Protein AF-A0AAV9G9I9-F1 (afdb_monomer_lite)

Sequence (250 aa):
MPALTTADIAFLLCTSQQQKASQRFHLTLTTAYGLVLRLGANGSLTADLSVPDSSDSDLTPTTPTARSKLPFPSSKPAPTSIDSILHGPHVSPDAFNLAFPPPAVKKPSPLAPGQGYKYRLYPDKHGASHVWYAPGWPGNPYSSAKRVREVDLEMRYPGEWFDAYLDWAERLEEAMQRRGKGWDGVKGKREPLFVDEGERMLWMVEGLLLACWLSLQGDVGAVEYQPAGEVFVVEKGTLGRVLRRVLGAV

Structure (mmCIF, N/CA/C/O backbone):
data_AF-A0AAV9G9I9-F1
#
_entry.id   AF-A0AAV9G9I9-F1
#
loop_
_atom_site.group_PDB
_atom_site.id
_atom_site.type_symbol
_atom_site.label_atom_id
_atom_site.label_alt_id
_atom_site.label_comp_id
_atom_site.label_asym_id
_atom_site.label_entity_id
_atom_site.label_seq_id
_atom_site.pdbx_PDB_ins_code
_atom_site.Cartn_x
_atom_site.Cartn_y
_atom_site.Cartn_z
_atom_site.occupancy
_atom_site.B_iso_or_equiv
_atom_site.auth_seq_id
_atom_site.auth_comp_id
_atom_site.auth_asym_id
_atom_site.auth_atom_id
_atom_site.pdbx_PDB_model_num
ATOM 1 N N . MET A 1 1 ? -17.469 17.267 10.131 1.00 33.44 1 MET A N 1
ATOM 2 C CA . MET A 1 1 ? -16.589 16.613 11.124 1.00 33.44 1 MET A CA 1
ATOM 3 C C . MET A 1 1 ? -15.186 16.586 10.536 1.00 33.44 1 MET A C 1
ATOM 5 O O . MET A 1 1 ? -15.102 16.341 9.338 1.00 33.44 1 MET A O 1
ATOM 9 N N . PRO A 1 2 ? -14.121 16.909 11.288 1.00 41.00 2 PRO A N 1
ATOM 10 C CA . PRO A 1 2 ? -12.757 16.819 10.769 1.00 41.00 2 PRO A CA 1
ATOM 11 C C . PRO A 1 2 ? -12.435 15.360 10.418 1.00 41.00 2 PRO A C 1
ATOM 13 O O . PRO A 1 2 ? -12.752 14.457 11.193 1.00 41.00 2 PRO A O 1
ATOM 16 N N . ALA A 1 3 ? -11.867 15.129 9.234 1.00 49.59 3 ALA A N 1
ATOM 17 C CA . ALA A 1 3 ? -11.378 13.812 8.848 1.00 49.59 3 ALA A CA 1
ATOM 18 C C . ALA A 1 3 ? -10.160 13.464 9.714 1.00 49.59 3 ALA A C 1
ATOM 20 O O . ALA A 1 3 ? -9.276 14.301 9.890 1.00 49.59 3 ALA A O 1
ATOM 21 N N . LEU A 1 4 ? -10.132 12.249 10.265 1.00 53.81 4 LEU A N 1
ATOM 22 C CA . LEU A 1 4 ? -8.961 11.725 10.969 1.00 53.81 4 LEU A CA 1
ATOM 23 C C . LEU A 1 4 ? -7.773 11.706 10.002 1.00 53.81 4 LEU A C 1
ATOM 25 O O . LEU A 1 4 ? -7.865 11.131 8.916 1.00 53.81 4 LEU A O 1
ATOM 29 N N . THR A 1 5 ? -6.674 12.346 10.387 1.00 69.06 5 THR A N 1
ATOM 30 C CA . THR A 1 5 ? -5.421 12.315 9.625 1.00 69.06 5 THR A CA 1
ATOM 31 C C . THR A 1 5 ? -4.731 10.977 9.829 1.00 69.06 5 THR A C 1
ATOM 33 O O . THR A 1 5 ? -4.940 10.340 10.858 1.00 69.06 5 THR A O 1
ATOM 36 N N . THR A 1 6 ? -3.852 10.557 8.915 1.00 59.88 6 THR A N 1
ATOM 37 C CA . THR A 1 6 ? -3.116 9.290 9.065 1.00 59.88 6 THR A CA 1
ATOM 38 C C . THR A 1 6 ? -2.298 9.203 10.362 1.00 59.88 6 THR A C 1
ATOM 40 O O . THR A 1 6 ? -2.136 8.120 10.926 1.00 59.88 6 THR A O 1
ATOM 43 N N . ALA A 1 7 ? -1.863 10.349 10.893 1.00 63.72 7 ALA A N 1
ATOM 44 C CA . ALA A 1 7 ? -1.214 10.450 12.197 1.00 63.72 7 ALA A CA 1
ATOM 45 C C . ALA A 1 7 ? -2.171 10.118 13.353 1.00 63.72 7 ALA A C 1
ATOM 47 O O . ALA A 1 7 ? -1.798 9.370 14.257 1.00 63.72 7 ALA A O 1
ATOM 48 N N . ASP A 1 8 ? -3.423 10.579 13.287 1.00 66.06 8 ASP A N 1
ATOM 49 C CA . ASP A 1 8 ? -4.458 10.208 14.257 1.00 66.06 8 ASP A CA 1
ATOM 50 C C . ASP A 1 8 ? -4.749 8.703 14.204 1.00 66.06 8 ASP A C 1
ATOM 52 O O . ASP A 1 8 ? -5.009 8.082 15.230 1.00 66.06 8 ASP A O 1
ATOM 56 N N . ILE A 1 9 ? -4.650 8.089 13.020 1.00 64.81 9 ILE A N 1
ATOM 57 C CA . ILE A 1 9 ? -4.814 6.638 12.825 1.00 64.81 9 ILE A CA 1
ATOM 58 C C . ILE A 1 9 ? -3.697 5.876 13.511 1.00 64.81 9 ILE A C 1
ATOM 60 O O . ILE A 1 9 ? -3.974 4.959 14.277 1.00 64.81 9 ILE A O 1
ATOM 64 N N . ALA A 1 10 ? -2.446 6.245 13.233 1.00 63.72 10 ALA A N 1
ATOM 65 C CA . ALA A 1 10 ? -1.289 5.622 13.855 1.00 63.72 10 ALA A CA 1
ATOM 66 C C . ALA A 1 10 ? -1.380 5.760 15.380 1.00 63.72 10 ALA A C 1
ATOM 68 O O . ALA A 1 10 ? -1.250 4.773 16.097 1.00 63.72 10 ALA A O 1
ATOM 69 N N . PHE A 1 11 ? -1.730 6.949 15.875 1.00 68.62 11 PHE A N 1
ATOM 70 C CA . PHE A 1 11 ? -1.913 7.192 17.300 1.00 68.62 11 PHE A CA 1
ATOM 71 C C . PHE A 1 11 ? -3.048 6.354 17.904 1.00 68.62 11 PHE A C 1
ATOM 73 O O . PHE A 1 11 ? -2.842 5.690 18.918 1.00 68.62 11 PHE A O 1
ATOM 80 N N . LEU A 1 12 ? -4.233 6.320 17.289 1.00 67.62 12 LEU A N 1
ATOM 81 C CA . LEU A 1 12 ? -5.373 5.529 17.768 1.00 67.62 12 LEU A CA 1
ATOM 82 C C . LEU A 1 12 ? -5.086 4.026 17.726 1.00 67.62 12 LEU A C 1
ATOM 84 O O . LEU A 1 12 ? -5.415 3.305 18.665 1.00 67.62 12 LEU A O 1
ATOM 88 N N . LEU A 1 13 ? -4.442 3.542 16.666 1.00 65.81 13 LEU A N 1
ATOM 89 C CA . LEU A 1 13 ? -4.073 2.138 16.532 1.00 65.81 13 LEU A CA 1
ATOM 90 C C . LEU A 1 13 ? -3.015 1.739 17.570 1.00 65.81 13 LEU A C 1
ATOM 92 O O . LEU A 1 13 ? -3.192 0.723 18.242 1.00 65.81 13 LEU A O 1
ATOM 96 N N . CYS A 1 14 ? -1.983 2.556 17.783 1.00 63.69 14 CYS A N 1
ATOM 97 C CA . CYS A 1 14 ? -0.949 2.290 18.784 1.00 63.69 14 CYS A CA 1
ATOM 98 C C . CYS A 1 14 ? -1.483 2.403 20.223 1.00 63.69 14 CYS A C 1
ATOM 100 O O . CYS A 1 14 ? -1.191 1.554 21.065 1.00 63.69 14 CYS A O 1
ATOM 102 N N . THR A 1 15 ? -2.327 3.394 20.519 1.00 64.62 15 THR A N 1
ATOM 103 C CA . THR A 1 15 ? -2.902 3.574 21.867 1.00 64.62 15 THR A CA 1
ATOM 104 C C . THR A 1 15 ? -3.997 2.556 22.192 1.00 64.62 15 THR A C 1
ATOM 106 O O . THR A 1 15 ? -4.103 2.130 23.344 1.00 64.62 15 THR A O 1
ATOM 109 N N . SER A 1 16 ? -4.759 2.085 21.196 1.00 61.53 16 SER A N 1
ATOM 110 C CA . SER A 1 16 ? -5.763 1.021 21.373 1.00 61.53 16 SER A CA 1
ATOM 111 C C . SER A 1 16 ? -5.160 -0.307 21.838 1.00 61.53 16 SER A C 1
ATOM 113 O O . SER A 1 16 ? -5.790 -1.030 22.607 1.00 61.53 16 SER A O 1
ATOM 115 N N . GLN A 1 17 ? -3.927 -0.613 21.422 1.00 58.16 17 GLN A N 1
ATOM 116 C CA . GLN A 1 17 ? -3.191 -1.814 21.834 1.00 58.16 17 GLN A CA 1
ATOM 117 C C . GLN A 1 17 ? -2.702 -1.726 23.287 1.00 58.16 17 GLN A C 1
ATOM 119 O O . GLN A 1 17 ? -2.594 -2.745 23.968 1.00 58.16 17 GLN A O 1
ATOM 124 N N . GLN A 1 18 ? -2.423 -0.515 23.782 1.00 59.91 18 GLN A N 1
ATOM 125 C CA . GLN A 1 18 ? -1.885 -0.298 25.129 1.00 59.91 18 GLN A CA 1
ATOM 126 C C . GLN A 1 18 ? -2.963 -0.282 26.225 1.00 59.91 18 GLN A C 1
ATOM 128 O O . GLN A 1 18 ? -2.648 -0.456 27.406 1.00 59.91 18 GLN A O 1
ATOM 133 N N . GLN A 1 19 ? -4.242 -0.107 25.877 1.00 57.22 19 GLN A N 1
ATOM 134 C CA . GLN A 1 19 ? -5.315 -0.109 26.868 1.00 57.22 19 GLN A CA 1
ATOM 135 C C . GLN A 1 19 ? -5.695 -1.535 27.297 1.00 57.22 19 GLN A C 1
ATOM 137 O O . GLN A 1 19 ? -6.316 -2.304 26.565 1.00 57.22 19 GLN A O 1
ATOM 142 N N . LYS A 1 20 ? -5.382 -1.879 28.554 1.00 50.78 20 LYS A N 1
ATOM 143 C CA . LYS A 1 20 ? -5.889 -3.086 29.222 1.00 50.78 20 LYS A CA 1
ATOM 144 C C . LYS A 1 20 ? -7.426 -3.056 29.328 1.00 50.78 20 LYS A C 1
ATOM 146 O O . LYS A 1 20 ? -7.992 -2.379 30.180 1.00 50.78 20 LYS A O 1
ATOM 151 N N . ALA A 1 21 ? -8.066 -3.856 28.479 1.00 52.44 21 ALA A N 1
ATOM 152 C CA . ALA A 1 21 ? -9.279 -4.667 28.677 1.00 52.44 21 ALA A CA 1
ATOM 153 C C . ALA A 1 21 ? -10.619 -4.057 29.163 1.00 52.44 21 ALA A C 1
ATOM 155 O O . ALA A 1 21 ? -11.603 -4.795 29.149 1.00 52.44 21 ALA A O 1
ATOM 156 N N . SER A 1 22 ? -10.740 -2.780 29.538 1.00 55.72 22 SER A N 1
ATOM 157 C CA . SER A 1 22 ? -12.006 -2.290 30.135 1.00 55.72 22 SER A CA 1
ATOM 158 C C . SER A 1 22 ? -12.913 -1.451 29.232 1.00 55.72 22 SER A C 1
ATOM 160 O O . SER A 1 22 ? -14.072 -1.248 29.587 1.00 55.72 22 SER A O 1
ATOM 162 N N . GLN A 1 23 ? -12.461 -0.992 28.062 1.00 60.41 23 GLN A N 1
ATOM 163 C CA . GLN A 1 23 ? -13.313 -0.215 27.154 1.00 60.41 23 GLN A CA 1
ATOM 164 C C . GLN A 1 23 ? -13.493 -0.918 25.810 1.00 60.41 23 GLN A C 1
ATOM 166 O O . GLN A 1 23 ? -12.556 -1.115 25.045 1.00 60.41 23 GLN A O 1
ATOM 171 N N . ARG A 1 24 ? -14.745 -1.298 25.537 1.00 66.56 24 ARG A N 1
ATOM 172 C CA . ARG A 1 24 ? -15.209 -1.801 24.244 1.00 66.56 24 ARG A CA 1
ATOM 173 C C . ARG A 1 24 ? -15.575 -0.609 23.372 1.00 66.56 24 ARG A C 1
ATOM 175 O O . ARG A 1 24 ? -16.697 -0.119 23.450 1.00 66.56 24 ARG A O 1
ATOM 182 N N . PHE A 1 25 ? -14.642 -0.131 22.564 1.00 69.50 25 PHE A N 1
ATOM 183 C CA . PHE A 1 25 ? -14.939 0.869 21.543 1.00 69.50 25 PHE A CA 1
ATOM 184 C C . PHE A 1 25 ? -15.044 0.213 20.169 1.00 69.50 25 PHE A C 1
ATOM 186 O O . PHE A 1 25 ? -14.434 -0.821 19.899 1.00 69.50 25 PHE A O 1
ATOM 193 N N . HIS A 1 26 ? -15.861 0.819 19.313 1.00 80.00 26 HIS A N 1
ATOM 194 C CA . HIS A 1 26 ? -15.910 0.517 17.892 1.00 80.00 26 HIS A CA 1
ATOM 195 C C . HIS A 1 26 ? -15.306 1.708 17.156 1.00 80.00 26 HIS A C 1
ATOM 197 O O . HIS A 1 26 ? -15.811 2.824 17.279 1.00 80.00 26 HIS A O 1
ATOM 203 N N . LEU A 1 27 ? -14.231 1.474 16.410 1.00 83.06 27 LEU A N 1
ATOM 204 C CA . LEU A 1 27 ? -13.592 2.501 15.594 1.00 83.06 27 LEU A CA 1
ATOM 205 C C . LEU A 1 27 ? -13.808 2.154 14.126 1.00 83.06 27 LEU A C 1
ATOM 207 O O . LEU A 1 27 ? -13.575 1.022 13.709 1.00 83.06 27 LEU A O 1
ATOM 211 N N . THR A 1 28 ? -14.260 3.120 13.336 1.00 88.00 28 THR A N 1
ATOM 212 C CA . THR A 1 28 ? -14.264 3.015 11.877 1.00 88.00 28 THR A CA 1
ATOM 213 C C . THR A 1 28 ? -13.450 4.152 11.317 1.00 88.00 28 THR A C 1
ATOM 215 O O . THR A 1 28 ? -13.579 5.293 11.756 1.00 88.00 28 THR A O 1
ATOM 218 N N . LEU A 1 29 ? -12.618 3.814 10.351 1.00 85.56 29 LEU A N 1
ATOM 219 C CA . LEU A 1 29 ? -11.761 4.744 9.671 1.00 85.56 29 LEU A CA 1
ATOM 220 C C . LEU A 1 29 ? -11.910 4.569 8.172 1.00 85.56 29 LEU A C 1
ATOM 222 O O . LEU A 1 29 ? -11.875 3.440 7.706 1.00 85.56 29 LEU A O 1
ATOM 226 N N . THR A 1 30 ? -11.980 5.674 7.441 1.00 90.44 30 THR A N 1
ATOM 227 C CA . THR A 1 30 ? -11.979 5.680 5.981 1.00 90.44 30 THR A CA 1
ATOM 228 C C . THR A 1 30 ? -10.823 6.540 5.485 1.00 90.44 30 THR A C 1
ATOM 230 O O . THR A 1 30 ? -10.697 7.692 5.900 1.00 90.44 30 THR A O 1
ATOM 233 N N . THR A 1 31 ? -9.967 5.990 4.627 1.00 90.75 31 THR A N 1
ATOM 234 C CA . THR A 1 31 ? -8.912 6.756 3.949 1.00 90.75 31 THR A CA 1
ATOM 235 C C . THR A 1 31 ? -9.491 7.548 2.776 1.00 90.75 31 THR A C 1
ATOM 237 O O . THR A 1 31 ? -10.572 7.237 2.277 1.00 90.75 31 THR A O 1
ATOM 240 N N . ALA A 1 32 ? -8.750 8.546 2.286 1.00 89.75 32 ALA A N 1
ATOM 241 C CA . ALA A 1 32 ? -9.150 9.329 1.111 1.00 89.75 32 ALA A CA 1
ATOM 242 C C . ALA A 1 32 ? -9.321 8.473 -0.159 1.00 89.75 32 ALA A C 1
ATOM 244 O O . ALA A 1 32 ? -10.125 8.801 -1.020 1.00 89.75 32 ALA A O 1
ATOM 245 N N . TYR A 1 33 ? -8.612 7.346 -0.238 1.00 91.94 33 TYR A N 1
ATOM 246 C CA . TYR A 1 33 ? -8.687 6.377 -1.331 1.00 91.94 33 TYR A CA 1
ATOM 247 C C . TYR A 1 33 ? -9.676 5.226 -1.062 1.00 91.94 33 TYR A C 1
ATOM 249 O O . TYR A 1 33 ? -9.606 4.166 -1.684 1.00 91.94 33 TYR A O 1
ATOM 257 N N . GLY A 1 34 ? -10.593 5.405 -0.107 1.00 92.75 34 GLY A N 1
ATOM 258 C CA . GLY A 1 34 ? -11.719 4.499 0.112 1.00 92.75 34 GLY A CA 1
ATOM 259 C C . GLY A 1 34 ? -11.393 3.201 0.854 1.00 92.75 34 GLY A C 1
ATOM 260 O O . GLY A 1 34 ? -12.216 2.290 0.865 1.00 92.75 34 GLY A O 1
ATOM 261 N N . LEU A 1 35 ? -10.227 3.072 1.498 1.00 92.19 35 LEU A N 1
ATOM 262 C CA . LEU A 1 35 ? -9.982 1.957 2.418 1.00 92.19 35 LEU A CA 1
ATOM 263 C C . LEU A 1 35 ? -10.737 2.210 3.723 1.00 92.19 35 LEU A C 1
ATOM 265 O O . LEU A 1 35 ? -10.468 3.194 4.408 1.00 92.19 35 LEU A O 1
ATOM 269 N N . VAL A 1 36 ? -11.628 1.298 4.099 1.00 91.69 36 VAL A N 1
ATOM 270 C CA . VAL A 1 36 ? -12.376 1.359 5.355 1.00 91.69 36 VAL A CA 1
ATOM 271 C C . VAL A 1 36 ? -11.811 0.340 6.334 1.00 91.69 36 VAL A C 1
ATOM 273 O O . VAL A 1 36 ? -11.967 -0.855 6.118 1.00 91.69 36 VAL A O 1
ATOM 276 N N . LEU A 1 37 ? -11.194 0.782 7.430 1.00 88.62 37 LEU A N 1
ATOM 277 C CA . LEU A 1 37 ? -10.786 -0.073 8.547 1.00 88.62 37 LEU A CA 1
ATOM 278 C C . LEU A 1 37 ? -11.862 -0.062 9.634 1.00 88.62 37 LEU A C 1
ATOM 280 O O . LEU A 1 37 ? -12.337 1.003 10.029 1.00 88.62 37 LEU A O 1
ATOM 284 N N . ARG A 1 38 ? -12.207 -1.229 10.180 1.00 87.94 38 ARG A N 1
ATOM 285 C CA . ARG A 1 38 ? -13.138 -1.347 11.310 1.00 87.94 38 ARG A CA 1
ATOM 286 C C . ARG A 1 38 ? -12.491 -2.137 12.436 1.00 87.94 38 ARG A C 1
ATOM 288 O O . ARG A 1 38 ? -12.142 -3.301 12.256 1.00 87.94 38 ARG A O 1
ATOM 295 N N . LEU A 1 39 ? -12.354 -1.514 13.602 1.00 83.94 39 LEU A N 1
ATOM 296 C CA . LEU A 1 39 ? -11.970 -2.176 14.843 1.00 83.94 39 LEU A CA 1
ATOM 297 C C . LEU A 1 39 ? -13.235 -2.451 15.656 1.00 83.94 39 LEU A C 1
ATOM 299 O O . LEU A 1 39 ? -13.876 -1.535 16.172 1.00 83.94 39 LEU A O 1
ATOM 303 N N . GLY A 1 40 ? -13.601 -3.724 15.740 1.00 82.50 40 GLY A N 1
ATOM 304 C CA . GLY A 1 40 ? -14.712 -4.205 16.544 1.00 82.50 40 GLY A CA 1
ATOM 305 C C . GLY A 1 40 ? -14.404 -4.172 18.041 1.00 82.50 40 GLY A C 1
ATOM 306 O O . GLY A 1 40 ? -13.253 -4.256 18.464 1.00 82.50 40 GLY A O 1
ATOM 307 N N . ALA A 1 41 ? -15.462 -4.150 18.851 1.00 80.44 41 ALA A N 1
ATOM 308 C CA . ALA A 1 41 ? -15.399 -4.147 20.317 1.00 80.44 41 ALA A CA 1
ATOM 309 C C . ALA A 1 41 ? -14.662 -5.355 20.936 1.00 80.44 41 ALA A C 1
ATOM 311 O O . ALA A 1 41 ? -14.276 -5.325 22.101 1.00 80.44 41 ALA A O 1
ATOM 312 N N . ASN A 1 42 ? -14.501 -6.435 20.175 1.00 79.75 42 ASN A N 1
ATOM 313 C CA . ASN A 1 42 ? -13.744 -7.638 20.530 1.00 79.75 42 ASN A CA 1
ATOM 314 C C . ASN A 1 42 ? -12.260 -7.563 20.104 1.00 79.75 42 ASN A C 1
ATOM 316 O O . ASN A 1 42 ? -11.561 -8.572 20.168 1.00 79.75 42 ASN A O 1
ATOM 320 N N . GLY A 1 43 ? -11.794 -6.414 19.603 1.00 75.25 43 GLY A N 1
ATOM 321 C CA . GLY A 1 43 ? -10.454 -6.242 19.039 1.00 75.25 43 GLY A CA 1
ATOM 322 C C . GLY A 1 43 ? -10.276 -6.853 17.641 1.00 75.25 43 GLY A C 1
ATOM 323 O O . GLY A 1 43 ? -9.146 -6.971 17.152 1.00 75.25 43 GLY A O 1
ATOM 324 N N . SER A 1 44 ? -11.358 -7.279 16.973 1.00 81.50 44 SER A N 1
ATOM 325 C CA . SER A 1 44 ? -11.277 -7.735 15.584 1.00 81.50 44 SER A CA 1
ATOM 326 C C . SER A 1 44 ? -11.074 -6.542 14.662 1.00 81.50 44 SER A C 1
ATOM 328 O O . SER A 1 44 ? -11.881 -5.621 14.677 1.00 81.50 44 SER A O 1
ATOM 330 N N . LEU A 1 45 ? -10.034 -6.583 13.839 1.00 82.69 45 LEU A N 1
ATOM 331 C CA . LEU A 1 45 ? -9.757 -5.564 12.838 1.00 82.69 45 LEU A CA 1
ATOM 332 C C . LEU A 1 45 ? -10.091 -6.124 11.456 1.00 82.69 45 LEU A C 1
ATOM 334 O O . LEU A 1 45 ? -9.531 -7.152 11.064 1.00 82.69 45 LEU A O 1
ATOM 338 N N . THR A 1 46 ? -11.004 -5.475 10.743 1.00 87.38 46 THR A N 1
ATOM 339 C CA . THR A 1 46 ? -11.347 -5.786 9.351 1.00 87.38 46 THR A CA 1
ATOM 340 C C . THR A 1 46 ? -11.010 -4.600 8.461 1.00 87.38 46 THR A C 1
ATOM 342 O O . THR A 1 46 ? -10.906 -3.470 8.946 1.00 87.38 46 THR A O 1
ATOM 345 N N . ALA A 1 47 ? -10.838 -4.850 7.164 1.00 88.88 47 ALA A N 1
ATOM 346 C CA . ALA A 1 47 ? -10.942 -3.775 6.198 1.00 88.88 47 ALA A CA 1
ATOM 347 C C . ALA A 1 47 ? -11.652 -4.202 4.934 1.00 88.88 47 ALA A C 1
ATOM 349 O O . ALA A 1 47 ? -11.560 -5.354 4.510 1.00 88.88 47 ALA A O 1
ATOM 350 N N . ASP A 1 48 ? -12.284 -3.206 4.343 1.00 91.81 48 ASP A N 1
ATOM 351 C CA . ASP A 1 48 ? -13.108 -3.294 3.158 1.00 91.81 48 ASP A CA 1
ATOM 352 C C . ASP A 1 48 ? -12.863 -2.043 2.306 1.00 91.81 48 ASP A C 1
ATOM 354 O O . ASP A 1 48 ? -12.242 -1.077 2.757 1.00 91.81 48 ASP A O 1
ATOM 358 N N . LEU A 1 49 ? -13.347 -2.048 1.069 1.00 92.25 49 LEU A N 1
ATOM 359 C CA . LEU A 1 49 ? -13.371 -0.851 0.234 1.00 92.25 49 LEU A CA 1
ATOM 360 C C .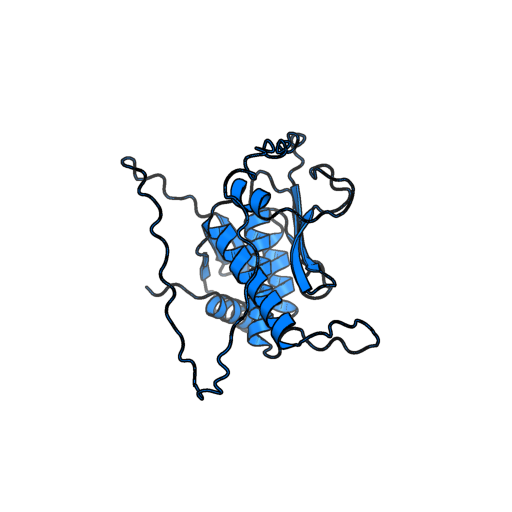 LEU A 1 49 ? -14.734 -0.177 0.383 1.00 92.25 49 LEU A C 1
ATOM 362 O O . LEU A 1 49 ? -15.762 -0.858 0.381 1.00 92.25 49 LEU A O 1
ATOM 366 N N . SER A 1 50 ? -14.759 1.148 0.507 1.00 91.00 50 SER A N 1
ATOM 367 C CA . SER A 1 50 ? -16.001 1.902 0.386 1.00 91.00 50 SER A CA 1
ATOM 368 C C . SER A 1 50 ? -16.521 1.723 -1.033 1.00 91.00 50 SER A C 1
ATOM 370 O O . SER A 1 50 ? -15.857 2.117 -1.993 1.00 91.00 50 SER A O 1
ATOM 372 N N . VAL A 1 51 ? -17.701 1.125 -1.168 1.00 75.56 51 VAL A N 1
ATOM 373 C CA . VAL A 1 51 ? -18.426 1.172 -2.434 1.00 75.56 51 VAL A CA 1
ATOM 374 C C . VAL A 1 51 ? -18.799 2.640 -2.634 1.00 75.56 51 VAL A C 1
ATOM 376 O O . VAL A 1 51 ? -19.401 3.209 -1.721 1.00 75.56 51 VAL A O 1
ATOM 379 N N . PRO A 1 52 ? -18.406 3.291 -3.743 1.00 61.88 52 PRO A N 1
ATOM 380 C CA . PRO A 1 52 ? -18.951 4.604 -4.043 1.00 61.88 52 PRO A CA 1
ATOM 381 C C . PRO A 1 52 ? -20.465 4.424 -4.120 1.00 61.88 52 PRO A C 1
ATOM 383 O O . PRO A 1 52 ? -20.931 3.592 -4.901 1.00 61.88 52 PRO A O 1
ATOM 386 N N . ASP A 1 53 ? -21.214 5.118 -3.260 1.00 47.91 53 ASP A N 1
ATOM 387 C CA . ASP A 1 53 ? -22.672 5.083 -3.297 1.00 47.91 53 ASP A CA 1
ATOM 388 C C . ASP A 1 53 ? -23.085 5.438 -4.725 1.00 47.91 53 ASP A C 1
ATOM 390 O O . ASP A 1 53 ? -22.936 6.573 -5.172 1.00 47.91 53 ASP A O 1
ATOM 394 N N . SER A 1 54 ? -23.554 4.442 -5.476 1.00 42.78 54 SER A N 1
ATOM 395 C CA . SER A 1 54 ? -23.985 4.583 -6.864 1.00 42.78 54 SER A CA 1
ATOM 396 C C . SER A 1 54 ? -25.372 5.226 -6.906 1.00 42.78 54 SER A C 1
ATOM 398 O O . SER A 1 54 ? -26.311 4.680 -7.484 1.00 42.78 54 SER A O 1
ATOM 400 N N . SER A 1 55 ? -25.506 6.352 -6.213 1.00 42.12 55 SER A N 1
ATOM 401 C CA . SER A 1 55 ? -26.709 7.161 -6.087 1.00 42.12 55 SER A CA 1
ATOM 402 C C . SER A 1 55 ? -26.387 8.577 -6.550 1.00 42.12 55 SER A C 1
ATOM 404 O O . SER A 1 55 ? -26.527 9.516 -5.787 1.00 42.12 55 SER A O 1
ATOM 406 N N . ASP A 1 56 ? -25.895 8.715 -7.778 1.00 37.53 56 ASP A N 1
ATOM 407 C CA . ASP A 1 56 ? -26.219 9.872 -8.608 1.00 37.53 56 ASP A CA 1
ATOM 408 C C . ASP A 1 56 ? -25.911 9.531 -10.066 1.00 37.53 56 ASP A C 1
ATOM 410 O O . ASP A 1 56 ? -24.769 9.383 -10.502 1.00 37.53 56 ASP A O 1
ATOM 414 N N . SER A 1 57 ? -26.996 9.322 -10.805 1.00 45.47 57 SER A N 1
ATOM 415 C CA . SER A 1 57 ? -26.996 9.518 -12.247 1.00 45.47 57 SER A CA 1
ATOM 416 C C . SER A 1 57 ? -26.907 11.023 -12.512 1.00 45.47 57 SER A C 1
ATOM 418 O O . SER A 1 57 ? -27.401 11.811 -11.715 1.00 45.47 57 SER A O 1
ATOM 420 N N . ASP A 1 58 ? -26.344 11.375 -13.666 1.00 40.31 58 ASP A N 1
ATOM 421 C CA . ASP A 1 58 ? -26.406 12.694 -14.310 1.00 40.31 58 ASP A CA 1
ATOM 422 C C . ASP A 1 58 ? -25.331 13.751 -13.956 1.00 40.31 58 ASP A C 1
ATOM 424 O O . ASP A 1 58 ? -25.484 14.601 -13.089 1.00 40.31 58 ASP A O 1
ATOM 428 N N . LEU A 1 59 ? -24.295 13.762 -14.815 1.00 43.16 59 LEU A N 1
ATOM 429 C CA . LEU A 1 59 ? -23.864 14.883 -15.682 1.00 43.16 59 LEU A CA 1
ATOM 430 C C . LEU A 1 59 ? -22.390 15.339 -15.600 1.00 43.16 59 LEU A C 1
ATOM 432 O O . LEU A 1 59 ? -21.936 16.002 -14.677 1.00 43.16 59 LEU A O 1
ATOM 436 N N . THR A 1 60 ? -21.753 15.150 -16.763 1.00 33.69 60 THR A N 1
ATOM 437 C CA . THR A 1 60 ? -20.670 15.914 -17.419 1.00 33.69 60 THR A CA 1
ATOM 438 C C . THR A 1 60 ? -19.227 15.843 -16.887 1.00 33.69 60 THR A C 1
ATOM 440 O O . THR A 1 60 ? -18.972 16.118 -15.720 1.00 33.69 60 THR A O 1
ATOM 443 N N . PRO A 1 61 ? -18.243 15.562 -17.773 1.00 33.66 61 PRO A N 1
ATOM 444 C CA . PRO A 1 61 ? -16.827 15.612 -17.438 1.00 33.66 61 PRO A CA 1
ATOM 445 C C . PRO A 1 61 ? -16.335 17.064 -17.463 1.00 33.66 61 PRO A C 1
ATOM 447 O O . PRO A 1 61 ? -16.241 17.680 -18.526 1.00 33.66 61 PRO A O 1
ATOM 450 N N . THR A 1 62 ? -15.993 17.616 -16.302 1.00 33.62 62 THR A N 1
ATOM 451 C CA . THR A 1 62 ? -15.201 18.844 -16.205 1.00 33.62 62 THR A CA 1
ATOM 452 C C . THR A 1 62 ? -13.724 18.507 -16.027 1.00 33.62 62 THR A C 1
ATOM 454 O O . THR A 1 62 ? -13.315 17.750 -15.151 1.00 33.62 62 THR A O 1
ATOM 457 N N . THR A 1 63 ? -12.931 19.081 -16.924 1.00 31.81 63 THR A N 1
ATOM 458 C CA . THR A 1 63 ? -11.470 19.077 -16.995 1.00 31.81 63 THR A CA 1
ATOM 459 C C . THR A 1 63 ? -10.816 19.368 -15.635 1.00 31.81 63 THR A C 1
ATOM 461 O O . THR A 1 63 ? -11.228 20.325 -14.974 1.00 31.81 63 THR A O 1
ATOM 464 N N . PRO A 1 64 ? -9.768 18.632 -15.215 1.00 33.81 64 PRO A N 1
ATOM 465 C CA . PRO A 1 64 ? -9.065 18.942 -13.979 1.00 33.81 64 PRO A CA 1
ATOM 466 C C . PRO A 1 64 ? -8.262 20.242 -14.126 1.00 33.81 64 PRO A C 1
ATOM 468 O O . PRO A 1 64 ? -7.311 20.346 -14.902 1.00 33.81 64 PRO A O 1
ATOM 471 N N . THR A 1 65 ? -8.672 21.245 -13.354 1.00 28.42 65 THR A N 1
ATOM 472 C CA . THR A 1 65 ? -7.953 22.500 -13.128 1.00 28.42 65 THR A CA 1
ATOM 473 C C . THR A 1 65 ? -6.644 22.215 -12.394 1.00 28.42 65 THR A C 1
ATOM 475 O O . THR A 1 65 ? -6.642 21.646 -11.303 1.00 28.42 65 THR A O 1
ATOM 478 N N . ALA A 1 66 ? -5.530 22.643 -12.989 1.00 33.62 66 ALA A N 1
ATOM 479 C CA . ALA A 1 66 ? -4.196 22.584 -12.403 1.00 33.62 66 ALA A CA 1
ATOM 480 C C . ALA A 1 66 ? -4.172 23.198 -10.991 1.00 33.62 66 ALA A C 1
ATOM 482 O O . ALA A 1 66 ? -4.582 24.343 -10.782 1.00 33.62 66 ALA A O 1
ATOM 483 N N . ARG A 1 67 ? -3.676 22.433 -10.013 1.00 33.50 67 ARG A N 1
ATOM 484 C CA . ARG A 1 67 ? -3.581 22.875 -8.621 1.00 33.50 67 ARG A CA 1
ATOM 485 C C . ARG A 1 67 ? -2.382 23.807 -8.434 1.00 33.50 67 ARG A C 1
ATOM 487 O O . ARG A 1 67 ? -1.234 23.453 -8.688 1.00 33.50 67 ARG A O 1
ATOM 494 N N . SER A 1 68 ? -2.700 25.007 -7.961 1.00 29.75 68 SER A N 1
ATOM 495 C CA . SER A 1 68 ? -1.791 26.064 -7.523 1.00 29.75 68 SER A CA 1
ATOM 496 C C . SER A 1 68 ? -0.870 25.590 -6.390 1.00 29.75 68 SER A C 1
ATOM 498 O O . SER A 1 68 ? -1.349 25.147 -5.346 1.00 29.75 68 SER A O 1
ATOM 500 N N . LYS A 1 69 ? 0.448 25.749 -6.568 1.00 32.44 69 LYS A N 1
ATOM 501 C CA . LYS A 1 69 ? 1.450 25.664 -5.491 1.00 32.44 69 LYS A CA 1
ATOM 502 C C . LYS A 1 69 ? 1.268 26.849 -4.537 1.00 32.44 69 LYS A C 1
ATOM 504 O O . LYS A 1 69 ? 1.273 27.996 -4.979 1.00 32.44 69 LYS A O 1
ATOM 509 N N . LEU A 1 70 ? 1.125 26.583 -3.239 1.00 33.28 70 LEU A N 1
ATOM 510 C CA . LEU A 1 70 ? 1.259 27.600 -2.191 1.00 33.28 70 LEU A CA 1
ATOM 511 C C . LEU A 1 70 ? 2.745 27.735 -1.801 1.00 33.28 70 LEU A C 1
ATOM 513 O O . LEU A 1 70 ? 3.424 26.714 -1.690 1.00 33.28 70 LEU A O 1
ATOM 517 N N . PRO A 1 71 ? 3.272 28.958 -1.608 1.00 32.22 71 PRO A N 1
ATOM 518 C CA . PRO A 1 71 ? 4.683 29.177 -1.306 1.00 32.22 71 PRO A CA 1
ATOM 519 C C . PRO A 1 71 ? 4.966 29.135 0.204 1.00 32.22 71 PRO A C 1
ATOM 521 O O . PRO A 1 71 ? 4.282 29.789 0.989 1.00 32.22 71 PRO A O 1
ATOM 524 N N . PHE A 1 72 ? 6.035 28.440 0.596 1.00 33.62 72 PHE A N 1
ATOM 525 C CA . PHE A 1 72 ? 6.695 28.634 1.892 1.00 33.62 72 PHE A CA 1
ATOM 526 C C . PHE A 1 72 ? 7.834 29.670 1.769 1.00 33.62 72 PHE A C 1
ATOM 528 O O . PHE A 1 72 ? 8.401 29.837 0.684 1.00 33.62 72 PHE A O 1
ATOM 535 N N . PRO A 1 73 ? 8.156 30.412 2.847 1.00 33.88 73 PRO A N 1
ATOM 536 C CA . PRO A 1 73 ? 8.987 31.611 2.775 1.00 33.88 73 PRO A CA 1
ATOM 537 C C . PRO A 1 73 ? 10.477 31.281 2.611 1.00 33.88 73 PRO A C 1
ATOM 539 O O . PRO A 1 73 ? 11.106 30.698 3.489 1.00 33.88 73 PRO A O 1
ATOM 542 N N . SER A 1 74 ? 11.055 31.719 1.491 1.00 31.95 74 SER A N 1
ATOM 543 C CA . SER A 1 74 ? 12.495 31.670 1.223 1.00 31.95 74 SER A CA 1
ATOM 544 C C . SER A 1 74 ? 13.182 32.927 1.762 1.00 31.95 74 SER A C 1
ATOM 546 O O . SER A 1 74 ? 12.959 34.033 1.266 1.00 31.95 74 SER A O 1
ATOM 548 N N . SER A 1 75 ? 14.076 32.762 2.734 1.00 36.00 75 SER A N 1
ATOM 549 C CA . SER A 1 75 ? 15.035 33.787 3.153 1.00 36.00 75 SER A CA 1
ATOM 550 C C . SER A 1 75 ? 16.105 33.998 2.072 1.00 36.00 75 SER A C 1
ATOM 552 O O . SER A 1 75 ? 16.835 33.070 1.730 1.00 36.00 75 SER A O 1
ATOM 554 N N . LYS A 1 76 ? 16.202 35.222 1.538 1.00 39.22 76 LYS A N 1
ATOM 555 C CA . LYS A 1 76 ? 17.326 35.696 0.705 1.00 39.22 76 LYS A CA 1
ATOM 556 C C . LYS A 1 76 ? 18.598 35.880 1.553 1.00 39.22 76 LYS A C 1
ATOM 558 O O . LYS A 1 76 ? 18.496 36.171 2.744 1.00 39.22 76 LYS A O 1
ATOM 563 N N . PRO A 1 77 ? 19.780 35.841 0.917 1.00 37.50 77 PRO A N 1
ATOM 564 C CA . PRO A 1 77 ? 20.438 37.107 0.583 1.00 37.50 77 PRO A CA 1
ATOM 565 C C . PRO A 1 77 ? 20.836 37.221 -0.899 1.00 37.50 77 PRO A C 1
ATOM 567 O O . PRO A 1 77 ? 20.898 36.242 -1.635 1.00 37.50 77 PRO A O 1
ATOM 570 N N . ALA A 1 78 ? 21.020 38.471 -1.324 1.00 40.25 78 ALA A N 1
ATOM 571 C CA . ALA A 1 78 ? 21.223 38.934 -2.697 1.00 40.25 78 ALA A CA 1
ATOM 572 C C . ALA A 1 78 ? 22.736 39.053 -3.062 1.00 40.25 78 ALA A C 1
ATOM 574 O O . ALA A 1 78 ? 23.560 38.481 -2.353 1.00 40.25 78 ALA A O 1
ATOM 575 N N . PRO A 1 79 ? 23.137 39.705 -4.174 1.00 46.84 79 PRO A N 1
ATOM 576 C CA . PRO A 1 79 ? 23.634 39.014 -5.361 1.00 46.84 79 PRO A CA 1
ATOM 577 C C . PRO A 1 79 ? 25.097 39.358 -5.694 1.00 46.84 79 PRO A C 1
ATOM 579 O O . PRO A 1 79 ? 25.601 40.419 -5.330 1.00 46.84 79 PRO A O 1
ATOM 582 N N . THR A 1 80 ? 25.754 38.521 -6.495 1.00 32.97 80 THR A N 1
ATOM 583 C CA . THR A 1 80 ? 26.974 38.913 -7.214 1.00 32.97 80 THR A CA 1
ATOM 584 C C . THR A 1 80 ? 26.741 38.851 -8.716 1.00 32.97 80 THR A C 1
ATOM 586 O O . THR A 1 80 ? 26.446 37.810 -9.296 1.00 32.97 80 THR A O 1
ATOM 589 N N . SER A 1 81 ? 26.839 40.041 -9.299 1.00 38.75 81 SER A N 1
ATOM 590 C CA . SER A 1 81 ? 26.861 40.375 -10.717 1.00 38.75 81 SER A CA 1
ATOM 591 C C . SER A 1 81 ? 28.083 39.782 -11.411 1.00 38.75 81 SER A C 1
ATOM 593 O O . SER A 1 81 ? 29.180 39.971 -10.890 1.00 38.75 81 SER A O 1
ATOM 595 N N . ILE A 1 82 ? 27.895 39.160 -12.583 1.00 41.69 82 ILE A N 1
ATOM 596 C CA . ILE A 1 82 ? 28.836 39.216 -13.715 1.00 41.69 82 ILE A CA 1
ATOM 597 C C . ILE A 1 82 ? 28.018 39.165 -15.017 1.00 41.69 82 ILE A C 1
ATOM 599 O O . ILE A 1 82 ? 27.499 38.119 -15.405 1.00 41.69 82 ILE A O 1
ATOM 603 N N . ASP A 1 83 ? 27.938 40.312 -15.688 1.00 36.28 83 ASP A N 1
ATOM 604 C CA . ASP A 1 83 ? 27.705 40.428 -17.127 1.00 36.28 83 ASP A CA 1
ATOM 605 C C . ASP A 1 83 ? 28.951 39.951 -17.886 1.00 36.28 83 ASP A C 1
ATOM 607 O O . ASP A 1 83 ? 30.054 40.421 -17.599 1.00 36.28 83 ASP A O 1
ATOM 611 N N . SER A 1 84 ? 28.782 39.095 -18.900 1.00 37.50 84 SER A N 1
ATOM 612 C CA . SER A 1 84 ? 29.183 39.388 -20.294 1.00 37.50 84 SER A CA 1
ATOM 613 C C . SER A 1 84 ? 29.278 38.129 -21.178 1.00 37.50 84 SER A C 1
ATOM 615 O O . SER A 1 84 ? 30.129 37.275 -20.969 1.00 37.50 84 SER A O 1
ATOM 617 N N . ILE A 1 85 ? 28.407 38.085 -22.197 1.00 41.69 85 ILE A N 1
ATOM 618 C CA . ILE A 1 85 ? 28.705 37.929 -23.639 1.00 41.69 85 ILE A CA 1
ATOM 619 C C . ILE A 1 85 ? 29.659 36.781 -24.062 1.00 41.69 85 ILE A C 1
ATOM 621 O O . ILE A 1 85 ? 30.859 36.876 -23.848 1.00 41.69 85 ILE A O 1
ATOM 625 N N . LEU A 1 86 ? 29.170 35.796 -24.839 1.00 38.88 86 LEU A N 1
ATOM 626 C CA . LEU A 1 86 ? 29.503 35.661 -26.276 1.00 38.88 86 LEU A CA 1
ATOM 627 C C . LEU A 1 86 ? 28.759 34.510 -26.989 1.00 38.88 86 LEU A C 1
ATOM 629 O O . LEU A 1 86 ? 28.499 33.444 -26.447 1.00 38.88 86 LEU A O 1
ATOM 633 N N . HIS A 1 87 ? 28.441 34.816 -28.243 1.00 41.94 87 HIS A N 1
ATOM 634 C CA . HIS A 1 87 ? 27.756 34.100 -29.319 1.00 41.94 87 HIS A CA 1
ATOM 635 C C . HIS A 1 87 ? 27.862 32.565 -29.393 1.00 41.94 87 HIS A C 1
ATOM 637 O O . HIS A 1 87 ? 28.949 32.002 -29.484 1.00 41.94 87 HIS A O 1
ATOM 643 N N . GLY A 1 88 ? 26.699 31.916 -29.534 1.00 37.28 88 GLY A N 1
ATOM 644 C CA . GLY A 1 88 ? 26.549 30.561 -30.071 1.00 37.28 88 GLY A CA 1
ATOM 645 C C . GLY A 1 88 ? 25.748 30.582 -31.385 1.00 37.28 88 GLY A C 1
ATOM 646 O O . GLY A 1 88 ? 24.887 31.450 -31.550 1.00 37.28 88 GLY A O 1
ATOM 647 N N . PRO A 1 89 ? 26.037 29.685 -32.345 1.00 46.19 89 PRO A N 1
ATOM 648 C CA . PRO A 1 89 ? 25.474 29.737 -33.688 1.00 46.19 89 PRO A CA 1
ATOM 649 C C . PRO A 1 89 ? 23.977 29.408 -33.707 1.00 46.19 89 PRO A C 1
ATOM 651 O O . PRO A 1 89 ? 23.495 28.513 -33.019 1.00 46.19 89 PRO A O 1
ATOM 654 N N . HIS A 1 90 ? 23.268 30.150 -34.552 1.00 43.16 90 HIS A N 1
ATOM 655 C CA . HIS A 1 90 ? 21.853 30.020 -34.871 1.00 43.16 90 HIS A CA 1
ATOM 656 C C . HIS A 1 90 ? 21.546 28.626 -35.450 1.00 43.16 90 HIS A C 1
ATOM 658 O O . HIS A 1 90 ? 21.849 28.346 -36.611 1.00 43.16 90 HIS A O 1
ATOM 664 N N . VAL A 1 91 ? 20.953 27.745 -34.639 1.00 44.19 91 VAL A N 1
ATOM 665 C CA . VAL A 1 91 ? 20.472 26.429 -35.080 1.00 44.19 91 VAL A CA 1
ATOM 666 C C . VAL A 1 91 ? 19.062 26.589 -35.650 1.00 44.19 91 VAL A C 1
ATOM 668 O O . VAL A 1 91 ? 18.166 27.102 -34.986 1.00 44.19 91 VAL A O 1
ATOM 671 N N . SER A 1 92 ? 18.903 26.180 -36.907 1.00 43.78 92 SER A N 1
ATOM 672 C CA . SER A 1 92 ? 17.657 26.229 -37.679 1.00 43.78 92 SER A CA 1
ATOM 673 C C . SER A 1 92 ? 16.516 25.437 -37.000 1.00 43.78 92 SER A C 1
ATOM 675 O O . SER A 1 92 ? 16.787 24.329 -36.528 1.00 43.78 92 SER A O 1
ATOM 677 N N . PRO A 1 93 ? 15.254 25.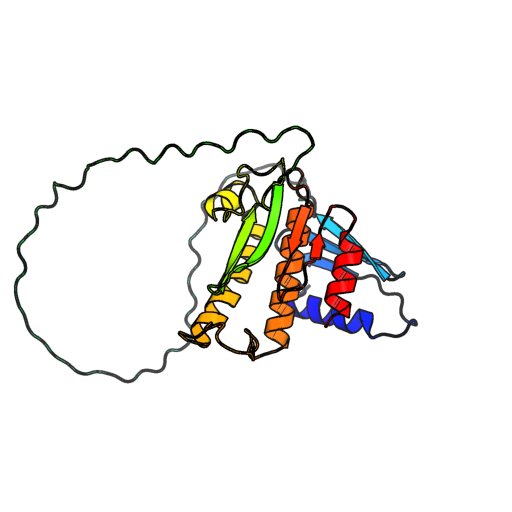921 -36.973 1.00 44.62 93 PRO A N 1
ATOM 678 C CA . PRO A 1 93 ? 14.157 25.253 -36.256 1.00 44.62 93 PRO A CA 1
ATOM 679 C C . PRO A 1 93 ? 13.604 23.971 -36.910 1.00 44.62 93 PRO A C 1
ATOM 681 O O . PRO A 1 93 ? 12.786 23.292 -36.298 1.00 44.62 93 PRO A O 1
ATOM 684 N N . ASP A 1 94 ? 14.034 23.602 -38.119 1.00 44.56 94 ASP A N 1
ATOM 685 C CA . ASP A 1 94 ? 13.293 22.641 -38.960 1.00 44.56 94 ASP A CA 1
ATOM 686 C C . ASP A 1 94 ? 13.795 21.180 -38.949 1.00 44.56 94 ASP A C 1
ATOM 688 O O . ASP A 1 94 ? 13.444 20.396 -39.828 1.00 44.56 94 ASP A O 1
ATOM 692 N N . ALA A 1 95 ? 14.591 20.756 -37.959 1.00 43.56 95 ALA A N 1
ATOM 693 C CA . ALA A 1 95 ? 15.207 19.415 -37.967 1.00 43.56 95 ALA A CA 1
ATOM 694 C C . ALA A 1 95 ? 14.693 18.406 -36.916 1.00 43.56 95 ALA A C 1
ATOM 696 O O . ALA A 1 95 ? 15.229 17.302 -36.833 1.00 43.56 95 ALA A O 1
ATOM 697 N N . PHE A 1 96 ? 13.648 18.714 -36.139 1.00 44.94 96 PHE A N 1
ATOM 698 C CA . PHE A 1 96 ? 13.111 17.795 -35.118 1.00 44.94 96 PHE A CA 1
ATOM 699 C C . PHE A 1 96 ? 11.652 17.397 -35.376 1.00 44.94 96 PHE A C 1
ATOM 701 O O . PHE A 1 96 ? 10.785 17.575 -34.532 1.00 44.94 96 PHE A O 1
ATOM 708 N N . ASN A 1 97 ? 11.384 16.806 -36.541 1.00 42.25 97 ASN A N 1
ATOM 709 C CA . ASN A 1 97 ? 10.155 16.042 -36.793 1.00 42.25 97 ASN A CA 1
ATOM 710 C C . ASN A 1 97 ? 10.481 14.607 -37.239 1.00 42.25 97 ASN A C 1
ATOM 712 O O . ASN A 1 97 ? 9.907 14.071 -38.182 1.00 42.25 97 ASN A O 1
ATOM 716 N N . LEU A 1 98 ? 11.404 13.951 -36.531 1.00 44.81 98 LEU A N 1
ATOM 717 C CA . LEU A 1 98 ? 11.428 12.490 -36.497 1.00 44.81 98 LEU A CA 1
ATOM 718 C C . LEU A 1 98 ? 10.382 12.051 -35.475 1.00 44.81 98 LEU A C 1
ATOM 720 O O . LEU A 1 98 ? 10.673 11.861 -34.296 1.00 44.81 98 LEU A O 1
ATOM 724 N N . ALA A 1 99 ? 9.140 11.947 -35.945 1.00 44.06 99 ALA A N 1
ATOM 725 C CA . ALA A 1 99 ? 8.058 11.294 -35.232 1.00 44.06 99 ALA A CA 1
ATOM 726 C C . ALA A 1 99 ? 8.428 9.816 -35.042 1.00 44.06 99 ALA A C 1
ATOM 728 O O . ALA A 1 99 ? 8.107 8.960 -35.865 1.00 44.06 99 ALA A O 1
ATOM 729 N N . PHE A 1 100 ? 9.148 9.513 -33.963 1.00 45.72 100 PHE A N 1
ATOM 730 C CA . PHE A 1 100 ? 9.233 8.148 -33.477 1.00 45.72 100 PHE A CA 1
ATOM 731 C C . PHE A 1 100 ? 7.817 7.751 -33.055 1.00 45.72 100 PHE A C 1
ATOM 733 O O . PHE A 1 100 ? 7.243 8.423 -32.192 1.00 45.72 100 PHE A O 1
ATOM 740 N N . PRO A 1 101 ? 7.218 6.703 -33.648 1.00 51.19 101 PRO A N 1
ATOM 741 C CA . PRO A 1 101 ? 5.974 6.182 -33.116 1.00 51.19 101 PRO A CA 1
ATOM 742 C C . PRO A 1 101 ? 6.227 5.817 -31.647 1.00 51.19 101 PRO A C 1
ATOM 744 O O . PRO A 1 101 ? 7.268 5.216 -31.350 1.00 51.19 101 PRO A O 1
ATOM 747 N N . PRO A 1 102 ? 5.330 6.194 -30.717 1.00 50.88 102 PRO A N 1
ATOM 748 C CA . PRO A 1 102 ? 5.480 5.804 -29.326 1.00 50.88 102 PRO A CA 1
ATOM 749 C C . PRO A 1 102 ? 5.663 4.282 -29.284 1.00 50.88 102 PRO A C 1
ATOM 751 O O . PRO A 1 102 ? 4.937 3.569 -29.989 1.00 50.88 102 PRO A O 1
ATOM 754 N N . PRO A 1 103 ? 6.654 3.763 -28.533 1.00 47.94 103 PRO A N 1
ATOM 755 C CA . PRO A 1 103 ? 6.893 2.332 -28.470 1.00 47.94 103 PRO A CA 1
ATOM 756 C C . PRO A 1 103 ? 5.580 1.661 -28.091 1.00 47.94 103 PRO A C 1
ATOM 758 O O . PRO A 1 103 ? 4.968 2.033 -27.089 1.00 47.94 103 PRO A O 1
ATOM 761 N N . ALA A 1 104 ? 5.134 0.717 -28.923 1.00 42.75 104 ALA A N 1
ATOM 762 C CA . ALA A 1 104 ? 3.888 0.002 -28.713 1.00 42.75 104 ALA A CA 1
ATOM 763 C C . ALA A 1 104 ? 3.882 -0.541 -27.282 1.00 42.75 104 ALA A C 1
ATOM 765 O O . ALA A 1 104 ? 4.640 -1.459 -26.949 1.00 42.75 104 ALA A O 1
ATOM 766 N N . VAL A 1 105 ? 3.065 0.069 -26.420 1.00 46.44 105 VAL A N 1
ATOM 767 C CA . VAL A 1 105 ? 2.861 -0.398 -25.056 1.00 46.44 105 VAL A CA 1
ATOM 768 C C . VAL A 1 105 ? 2.209 -1.760 -25.210 1.00 46.44 105 VAL A C 1
ATOM 770 O O . VAL A 1 105 ? 1.018 -1.861 -25.496 1.00 46.44 105 VAL A O 1
ATOM 773 N N . LYS A 1 106 ? 3.014 -2.824 -25.113 1.00 42.00 106 LYS A N 1
ATOM 774 C CA . LYS A 1 106 ? 2.496 -4.187 -25.059 1.00 42.00 106 LYS A CA 1
ATOM 775 C C . LYS A 1 106 ? 1.598 -4.236 -23.837 1.00 42.00 106 LYS A C 1
ATOM 777 O O . LYS A 1 106 ? 2.085 -4.244 -22.707 1.00 42.00 106 LYS A O 1
ATOM 782 N N . LYS A 1 107 ? 0.292 -4.199 -24.091 1.00 45.81 107 LYS A N 1
ATOM 783 C CA . LYS A 1 107 ? -0.739 -4.389 -23.081 1.00 45.81 107 LYS A CA 1
ATOM 784 C C . LYS A 1 107 ? -0.370 -5.674 -22.327 1.00 45.81 107 LYS A C 1
ATOM 786 O O . LYS A 1 107 ? -0.076 -6.669 -22.998 1.00 45.81 107 LYS A O 1
ATOM 791 N N . PRO A 1 108 ? -0.266 -5.648 -20.987 1.00 53.56 108 PRO A N 1
ATOM 792 C CA . PRO A 1 108 ? 0.130 -6.828 -20.232 1.00 53.56 108 PRO A CA 1
ATOM 793 C C . PRO A 1 108 ? -0.786 -7.993 -20.611 1.00 53.56 108 PRO A C 1
ATOM 795 O O . PRO A 1 108 ? -1.998 -7.810 -20.753 1.00 53.56 108 PRO A O 1
ATOM 798 N N . SER A 1 109 ? -0.185 -9.160 -20.857 1.00 51.62 109 SER A N 1
ATOM 799 C CA . SER A 1 109 ? -0.919 -10.371 -21.217 1.00 51.62 109 SER A CA 1
ATOM 800 C C . SER A 1 109 ? -2.041 -10.621 -20.203 1.00 51.62 109 SER A C 1
ATOM 802 O O . SER A 1 109 ? -1.813 -10.408 -19.009 1.00 51.62 109 SER A O 1
ATOM 804 N N . PRO A 1 110 ? -3.229 -11.070 -20.644 1.00 52.00 110 PRO A N 1
ATOM 805 C CA . PRO A 1 110 ? -4.317 -11.402 -19.734 1.00 52.00 110 PRO A CA 1
ATOM 806 C C . PRO A 1 110 ? -3.840 -12.397 -18.673 1.00 52.00 110 PRO A C 1
ATOM 808 O O . PRO A 1 110 ? -3.199 -13.397 -19.001 1.00 52.00 110 PRO A O 1
ATOM 811 N N . LEU A 1 111 ? -4.139 -12.101 -17.410 1.00 61.94 111 LEU A N 1
ATOM 812 C CA . LEU A 1 111 ? -3.835 -12.979 -16.286 1.00 61.94 111 LEU A CA 1
ATOM 813 C C . LEU A 1 111 ? -4.575 -14.308 -16.443 1.00 61.94 111 LEU A C 1
ATOM 815 O O . LEU A 1 111 ? -5.736 -14.334 -16.861 1.00 61.94 111 LEU A O 1
ATOM 819 N N . ALA A 1 112 ? -3.919 -15.411 -16.083 1.00 58.41 112 ALA A N 1
ATOM 820 C CA . ALA A 1 112 ? -4.601 -16.692 -15.979 1.00 58.41 112 ALA A CA 1
ATOM 821 C C . ALA A 1 112 ? -5.737 -16.581 -14.937 1.00 58.41 112 ALA A C 1
ATOM 823 O O . ALA A 1 112 ? -5.539 -15.968 -13.880 1.00 58.41 112 ALA A O 1
ATOM 824 N N . PRO A 1 113 ? -6.929 -17.147 -15.204 1.00 49.09 113 PRO A N 1
ATOM 825 C CA . PRO A 1 113 ? -8.051 -17.064 -14.278 1.00 49.09 113 PRO A CA 1
ATOM 826 C C . PRO A 1 113 ? -7.663 -17.625 -12.902 1.00 49.09 113 PRO A C 1
ATOM 828 O O . PRO A 1 113 ? -7.206 -18.760 -12.786 1.00 49.09 113 PRO A O 1
ATOM 831 N N . GLY A 1 114 ? -7.826 -16.802 -11.862 1.00 62.88 114 GLY A N 1
ATOM 832 C CA . GLY A 1 114 ? -7.505 -17.148 -10.471 1.00 62.88 114 GLY A CA 1
ATOM 833 C C . GLY A 1 114 ? -6.091 -16.786 -9.999 1.00 62.88 114 GLY A C 1
ATOM 834 O O . GLY A 1 114 ? -5.772 -17.037 -8.840 1.00 62.88 114 GLY A O 1
ATOM 835 N N . GLN A 1 115 ? -5.248 -16.179 -10.840 1.00 76.12 115 GLN A N 1
ATOM 836 C CA . GLN A 1 115 ? -3.895 -15.750 -10.467 1.00 76.12 115 GLN A CA 1
ATOM 837 C C . GLN A 1 115 ? -3.750 -14.237 -10.665 1.00 76.12 115 GLN A C 1
ATOM 839 O O . GLN A 1 115 ? -3.209 -13.778 -11.667 1.00 76.12 115 GLN A O 1
ATOM 844 N N . GLY A 1 116 ? -4.262 -13.455 -9.709 1.00 90.44 116 GLY A N 1
ATOM 845 C CA . GLY A 1 116 ? -4.026 -12.008 -9.649 1.00 90.44 116 GLY A CA 1
ATOM 846 C C . GLY A 1 116 ? -2.534 -11.667 -9.536 1.00 90.44 116 GLY A C 1
ATOM 847 O O . GLY A 1 116 ? -1.713 -12.543 -9.266 1.00 90.44 116 GLY A O 1
ATOM 848 N N . TYR A 1 117 ? -2.162 -10.400 -9.688 1.00 93.12 117 TYR A N 1
ATOM 849 C CA . TYR A 1 117 ? -0.804 -9.922 -9.443 1.00 93.12 117 TYR A CA 1
ATOM 850 C C . TYR A 1 117 ? -0.379 -10.172 -7.996 1.00 93.12 117 TYR A C 1
ATOM 852 O O . TYR A 1 117 ? -1.188 -10.115 -7.068 1.00 93.12 117 TYR A O 1
ATOM 860 N N . LYS A 1 118 ? 0.918 -10.387 -7.787 1.00 94.62 118 LYS A N 1
ATOM 861 C CA . LYS A 1 118 ? 1.516 -10.308 -6.454 1.00 94.62 118 LYS A CA 1
ATOM 862 C C . LYS A 1 118 ? 2.543 -9.199 -6.417 1.00 94.62 118 LYS A C 1
ATOM 864 O O . LYS A 1 118 ? 3.546 -9.266 -7.134 1.00 94.62 118 LYS A O 1
ATOM 869 N N . TYR A 1 119 ? 2.306 -8.206 -5.573 1.00 95.25 119 TYR A N 1
ATOM 870 C CA . TYR A 1 119 ? 3.194 -7.058 -5.440 1.00 95.25 119 TYR A CA 1
ATOM 871 C C . TYR A 1 119 ? 4.128 -7.177 -4.247 1.00 95.25 119 TYR A C 1
ATOM 873 O O . TYR A 1 119 ? 3.862 -7.914 -3.300 1.00 95.25 119 TYR A O 1
ATOM 881 N N . ARG A 1 120 ? 5.215 -6.411 -4.291 1.00 93.62 120 ARG A N 1
ATOM 882 C CA . ARG A 1 120 ? 6.077 -6.116 -3.152 1.00 93.62 120 ARG A CA 1
ATOM 883 C C . ARG A 1 120 ? 6.211 -4.607 -3.001 1.00 93.62 120 ARG A C 1
ATOM 885 O O . ARG A 1 120 ? 6.548 -3.945 -3.980 1.00 93.62 120 ARG A O 1
ATOM 892 N N . LEU A 1 121 ? 5.974 -4.089 -1.804 1.00 92.69 121 LEU A N 1
ATOM 893 C CA . LEU A 1 121 ? 6.162 -2.687 -1.436 1.00 92.69 121 LEU A CA 1
ATOM 894 C C . LEU A 1 121 ? 7.320 -2.622 -0.443 1.00 92.69 121 LEU A C 1
ATOM 896 O O . LEU A 1 121 ? 7.184 -3.064 0.699 1.00 92.69 121 LEU A O 1
ATOM 900 N N . TYR A 1 122 ? 8.468 -2.121 -0.888 1.00 86.50 122 TYR A N 1
ATOM 901 C CA . TYR A 1 122 ? 9.655 -1.991 -0.047 1.00 86.50 122 TYR A CA 1
ATOM 902 C C . TYR A 1 122 ? 10.605 -0.916 -0.591 1.00 86.50 122 TYR A C 1
ATOM 904 O O . TYR A 1 122 ? 10.613 -0.671 -1.803 1.00 86.50 122 TYR A O 1
ATOM 912 N N . PRO A 1 123 ? 11.415 -0.292 0.281 1.00 79.75 123 PRO A N 1
ATOM 913 C CA . PRO A 1 123 ? 12.463 0.620 -0.143 1.00 79.75 123 PRO A CA 1
ATOM 914 C C . PRO A 1 123 ? 13.586 -0.179 -0.803 1.00 79.75 123 PRO A C 1
ATOM 916 O O . PRO A 1 123 ? 14.129 -1.116 -0.207 1.00 79.75 123 PRO A O 1
ATOM 919 N N . ASP A 1 124 ? 13.941 0.153 -2.041 1.00 76.19 124 ASP A N 1
ATOM 920 C CA . ASP A 1 124 ? 15.070 -0.506 -2.683 1.00 76.19 124 ASP A CA 1
ATOM 921 C C . ASP A 1 124 ? 16.417 -0.075 -2.060 1.00 76.19 124 ASP A C 1
ATOM 923 O O . ASP A 1 124 ? 16.507 0.816 -1.214 1.00 76.19 124 ASP A O 1
ATOM 927 N N . LYS A 1 125 ? 17.507 -0.730 -2.473 1.00 68.56 125 LYS A N 1
ATOM 928 C CA . LYS A 1 125 ? 18.865 -0.433 -1.976 1.00 68.56 125 LYS A CA 1
ATOM 929 C C . LYS A 1 125 ? 19.359 0.982 -2.316 1.00 68.56 125 LYS A C 1
ATOM 931 O O . LYS A 1 125 ? 20.403 1.383 -1.810 1.00 68.56 125 LYS A O 1
ATOM 936 N N . HIS A 1 126 ? 18.658 1.685 -3.198 1.00 66.56 126 HIS A N 1
ATOM 937 C CA . HIS A 1 126 ? 18.925 3.058 -3.599 1.00 66.56 126 HIS A CA 1
ATOM 938 C C . HIS A 1 126 ? 17.951 4.048 -2.946 1.00 66.56 126 HIS A C 1
ATOM 940 O O . HIS A 1 126 ? 18.065 5.244 -3.194 1.00 66.56 126 HIS A O 1
ATOM 946 N N . GLY A 1 127 ? 17.054 3.572 -2.076 1.00 59.97 127 GLY A N 1
ATOM 947 C CA . GLY A 1 127 ? 16.105 4.408 -1.351 1.00 59.97 127 GLY A CA 1
ATOM 948 C C . GLY A 1 127 ? 14.848 4.757 -2.117 1.00 59.97 127 GLY A C 1
ATOM 949 O O . GLY A 1 127 ? 14.098 5.613 -1.665 1.00 59.97 127 GLY A O 1
ATOM 950 N N . ALA A 1 128 ? 14.611 4.106 -3.248 1.00 65.62 128 ALA A N 1
ATOM 951 C CA . ALA A 1 128 ? 13.439 4.365 -4.046 1.00 65.62 128 ALA A CA 1
ATOM 952 C C . ALA A 1 128 ? 12.305 3.432 -3.587 1.00 65.62 128 ALA A C 1
ATOM 954 O O . ALA A 1 128 ? 12.408 2.198 -3.651 1.00 65.62 128 ALA A O 1
ATOM 955 N N . SER A 1 129 ? 11.243 4.030 -3.044 1.00 61.88 129 SER A N 1
ATOM 956 C CA . SER A 1 129 ? 10.025 3.329 -2.635 1.00 61.88 129 SER A CA 1
ATOM 957 C C . SER A 1 129 ? 9.240 2.946 -3.869 1.00 61.88 129 SER A C 1
ATOM 959 O O . SER A 1 129 ? 8.651 3.795 -4.533 1.00 61.88 129 SER A O 1
ATOM 961 N N . HIS A 1 130 ? 9.227 1.659 -4.197 1.00 80.81 130 HIS A N 1
ATOM 962 C CA . HIS A 1 130 ? 8.580 1.201 -5.416 1.00 80.81 130 HIS A CA 1
ATOM 963 C C . HIS A 1 130 ? 7.716 -0.024 -5.182 1.00 80.81 130 HIS A C 1
ATOM 965 O O . HIS A 1 130 ? 7.987 -0.870 -4.326 1.00 80.81 130 HIS A O 1
ATOM 971 N N . VAL A 1 131 ? 6.691 -0.135 -6.021 1.00 91.88 131 VAL A N 1
ATOM 972 C CA . VAL A 1 131 ? 5.952 -1.375 -6.209 1.00 91.88 131 VAL A CA 1
ATOM 973 C C . VAL A 1 131 ? 6.739 -2.266 -7.168 1.00 91.88 131 VAL A C 1
ATOM 975 O O . VAL A 1 131 ? 7.117 -1.860 -8.270 1.00 91.88 131 VAL A O 1
ATOM 978 N N . TRP A 1 132 ? 6.964 -3.511 -6.769 1.00 92.88 132 TRP A N 1
ATOM 979 C CA . TRP A 1 132 ? 7.625 -4.531 -7.579 1.00 92.88 132 TRP A CA 1
ATOM 980 C C . TRP A 1 132 ? 6.688 -5.701 -7.822 1.00 92.88 132 TRP A C 1
ATOM 982 O O . TRP A 1 132 ? 5.888 -6.055 -6.960 1.00 92.88 132 TRP A O 1
ATOM 992 N N . TYR A 1 133 ? 6.830 -6.364 -8.963 1.00 92.81 133 TYR A N 1
ATOM 993 C CA . TYR A 1 133 ? 6.283 -7.705 -9.118 1.00 92.81 133 TYR A CA 1
ATOM 994 C C . TYR A 1 133 ? 7.083 -8.687 -8.259 1.00 92.81 133 TYR A C 1
ATOM 996 O O . TYR A 1 133 ? 8.317 -8.716 -8.318 1.00 92.81 133 TYR A O 1
ATOM 1004 N N . ALA A 1 134 ? 6.392 -9.519 -7.481 1.00 90.88 134 ALA A N 1
ATOM 1005 C CA . ALA A 1 134 ? 7.013 -10.653 -6.817 1.00 90.88 134 ALA A CA 1
ATOM 1006 C C . ALA A 1 134 ? 7.598 -11.634 -7.861 1.00 90.88 134 ALA A C 1
ATOM 1008 O O . ALA A 1 134 ? 6.880 -12.056 -8.774 1.00 90.88 134 ALA A O 1
ATOM 1009 N N . PRO A 1 135 ? 8.886 -12.005 -7.748 1.00 88.38 135 PRO A N 1
ATOM 1010 C CA . PRO A 1 135 ? 9.537 -12.941 -8.653 1.00 88.38 135 PRO A CA 1
ATOM 1011 C C . PRO A 1 135 ? 8.878 -14.317 -8.573 1.00 88.38 135 PRO A C 1
ATOM 1013 O O . PRO A 1 135 ? 8.498 -14.769 -7.492 1.00 88.38 135 PRO A O 1
ATOM 1016 N N . GLY A 1 136 ? 8.767 -14.989 -9.717 1.00 88.12 136 GLY A N 1
ATOM 1017 C CA . GLY A 1 136 ? 8.223 -16.344 -9.816 1.00 88.12 136 GLY A CA 1
ATOM 1018 C C . GLY A 1 136 ? 6.728 -16.478 -9.514 1.00 88.12 136 GLY A C 1
ATOM 1019 O O . GLY A 1 136 ? 6.226 -17.599 -9.498 1.00 88.12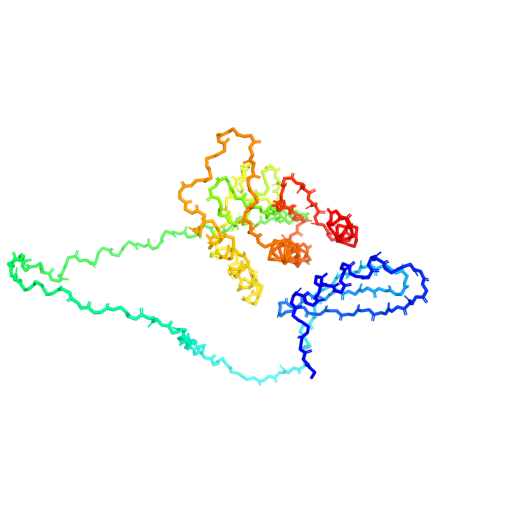 136 GLY A O 1
ATOM 1020 N N . TRP A 1 137 ? 6.002 -15.379 -9.279 1.00 90.06 137 TRP A N 1
ATOM 1021 C CA . TRP A 1 137 ? 4.557 -15.443 -9.095 1.00 90.06 137 TRP A CA 1
ATOM 1022 C C . TRP A 1 137 ? 3.858 -15.675 -10.445 1.00 90.06 137 TRP A C 1
ATOM 1024 O O . TRP A 1 137 ? 4.061 -14.872 -11.357 1.00 90.06 137 TRP A O 1
ATOM 1034 N N . PRO A 1 138 ? 3.016 -16.715 -10.587 1.00 88.06 138 PRO A N 1
ATOM 1035 C CA . PRO A 1 138 ? 2.397 -17.062 -11.869 1.00 88.06 138 PRO A CA 1
ATOM 1036 C C . PRO A 1 138 ? 1.560 -15.940 -12.502 1.00 88.06 138 PRO A C 1
ATOM 1038 O O . PRO A 1 138 ? 1.552 -15.791 -13.720 1.00 88.06 138 PRO A O 1
ATOM 1041 N N . GLY A 1 139 ? 0.900 -15.121 -11.676 1.00 86.56 139 GLY A N 1
ATOM 1042 C CA . GLY A 1 139 ? 0.116 -13.966 -12.123 1.00 86.56 139 GLY A CA 1
ATOM 1043 C C . GLY A 1 139 ? 0.951 -12.725 -12.458 1.00 86.56 139 GLY A C 1
ATOM 1044 O O . GLY A 1 139 ? 0.396 -11.674 -12.738 1.00 86.56 139 GLY A O 1
ATOM 1045 N N . ASN A 1 140 ? 2.282 -12.776 -12.395 1.00 90.19 140 ASN A N 1
ATOM 1046 C CA . ASN A 1 140 ? 3.114 -11.625 -12.735 1.00 90.19 140 ASN A CA 1
ATOM 1047 C C . ASN A 1 140 ? 3.670 -11.750 -14.162 1.00 90.19 140 ASN A C 1
ATOM 1049 O O . ASN A 1 140 ? 4.066 -12.833 -14.584 1.00 90.19 140 ASN A O 1
ATOM 1053 N N . PRO A 1 141 ? 3.781 -10.636 -14.910 1.00 84.38 141 PRO A N 1
ATOM 1054 C CA . PRO A 1 141 ? 4.226 -10.658 -16.307 1.00 84.38 141 PRO A CA 1
ATOM 1055 C C . PRO A 1 141 ? 5.716 -10.992 -16.479 1.00 84.38 141 PRO A C 1
ATOM 1057 O O . PRO A 1 141 ? 6.190 -11.143 -17.605 1.00 84.38 141 PRO A O 1
ATOM 1060 N N . TYR A 1 142 ? 6.472 -11.075 -15.383 1.00 81.00 142 TYR A N 1
ATOM 1061 C CA . TYR A 1 142 ? 7.906 -11.329 -15.381 1.00 81.00 142 TYR A CA 1
ATOM 1062 C C . TYR A 1 142 ? 8.242 -12.418 -14.367 1.00 81.00 142 TYR A C 1
ATOM 1064 O O . TYR A 1 142 ? 7.744 -12.411 -13.243 1.00 81.00 142 TYR A O 1
ATOM 1072 N N . SER A 1 143 ? 9.137 -13.325 -14.754 1.00 73.88 143 SER A N 1
ATOM 1073 C CA . SER A 1 143 ? 9.655 -14.367 -13.863 1.00 73.88 143 SER A CA 1
ATOM 1074 C C . SER A 1 143 ? 10.630 -13.817 -12.816 1.00 73.88 143 SER A C 1
ATOM 1076 O O . SER A 1 143 ? 10.782 -14.408 -11.749 1.00 73.88 143 SER A O 1
ATOM 1078 N N . SER A 1 144 ? 11.267 -12.676 -13.087 1.00 78.31 144 SER A N 1
ATOM 1079 C CA . SER A 1 144 ? 12.170 -11.978 -12.172 1.00 78.31 144 SER A CA 1
ATOM 1080 C C . SER A 1 144 ? 11.501 -10.778 -11.497 1.00 78.31 144 SER A C 1
ATOM 1082 O O . SER A 1 144 ? 10.507 -10.235 -11.983 1.00 78.31 144 SER A O 1
ATOM 1084 N N . ALA A 1 145 ? 12.068 -10.352 -10.365 1.00 79.94 145 ALA A N 1
ATOM 1085 C CA . ALA A 1 145 ? 11.617 -9.159 -9.663 1.00 79.94 145 ALA A CA 1
ATOM 1086 C C . ALA A 1 145 ? 11.843 -7.943 -10.565 1.00 79.94 145 ALA A C 1
ATOM 1088 O O . ALA A 1 145 ? 12.981 -7.611 -10.905 1.00 79.94 145 ALA A O 1
ATOM 1089 N N . LYS A 1 146 ? 10.754 -7.292 -10.968 1.00 87.44 146 LYS A N 1
ATOM 1090 C CA . LYS A 1 146 ? 10.793 -6.121 -11.842 1.00 87.44 146 LYS A CA 1
ATOM 1091 C C . LYS A 1 146 ? 9.926 -5.020 -11.261 1.00 87.44 146 LYS A C 1
ATOM 1093 O O . LYS A 1 146 ? 8.804 -5.286 -10.824 1.00 87.44 146 LYS A O 1
ATOM 1098 N N . ARG A 1 147 ? 10.455 -3.796 -11.271 1.00 90.31 147 ARG A N 1
ATOM 1099 C CA . ARG A 1 147 ? 9.718 -2.598 -10.868 1.00 90.31 147 ARG A CA 1
ATOM 1100 C C . ARG A 1 147 ? 8.472 -2.468 -11.740 1.00 90.31 147 ARG A C 1
ATOM 1102 O O . ARG A 1 147 ? 8.547 -2.601 -12.966 1.00 90.31 147 ARG A O 1
ATOM 1109 N N . VAL A 1 148 ? 7.338 -2.224 -11.097 1.00 91.00 148 VAL A N 1
ATOM 1110 C CA . VAL A 1 148 ? 6.105 -1.834 -11.772 1.00 91.00 148 VAL A CA 1
ATOM 1111 C C . VAL A 1 148 ? 6.252 -0.370 -12.163 1.00 91.00 148 VAL A C 1
ATOM 1113 O O . VAL A 1 148 ? 6.650 0.449 -11.336 1.00 91.00 148 VAL A O 1
ATOM 1116 N N . ARG A 1 149 ? 5.995 -0.033 -13.429 1.00 90.31 149 ARG A N 1
ATOM 1117 C CA . ARG A 1 149 ? 6.072 1.367 -13.855 1.00 90.31 149 ARG A CA 1
ATOM 1118 C C . ARG A 1 149 ? 4.906 2.130 -13.238 1.00 90.31 149 ARG A C 1
ATOM 1120 O O . ARG A 1 149 ? 3.803 1.597 -13.183 1.00 90.31 149 ARG A O 1
ATOM 1127 N N . GLU A 1 150 ? 5.141 3.374 -12.843 1.00 91.00 150 GLU A N 1
ATOM 1128 C CA . GLU A 1 150 ? 4.102 4.253 -12.289 1.00 91.00 150 GLU A CA 1
ATOM 1129 C C . GLU A 1 150 ? 2.912 4.404 -13.233 1.00 91.00 150 GLU A C 1
ATOM 1131 O O . GLU A 1 150 ? 1.790 4.169 -12.808 1.00 91.00 150 GLU A O 1
ATOM 1136 N N . VAL A 1 151 ? 3.158 4.606 -14.532 1.00 91.25 151 VAL A N 1
ATOM 1137 C CA . VAL A 1 151 ? 2.094 4.633 -15.552 1.00 91.25 151 VAL A CA 1
ATOM 1138 C C . VAL A 1 151 ? 1.244 3.355 -15.568 1.00 91.25 151 VAL A C 1
ATOM 1140 O O . VAL A 1 151 ? 0.051 3.400 -15.841 1.00 91.25 151 VAL A O 1
ATOM 1143 N N . ASP A 1 152 ? 1.827 2.192 -15.245 1.00 91.38 152 ASP A N 1
ATOM 1144 C CA . ASP A 1 152 ? 1.056 0.949 -15.182 1.00 91.38 152 ASP A CA 1
ATOM 1145 C C . ASP A 1 152 ? 0.186 0.891 -13.915 1.00 91.38 152 ASP A C 1
ATOM 1147 O O . ASP A 1 152 ? -0.797 0.158 -13.908 1.00 91.38 152 ASP A O 1
ATOM 1151 N N . LEU A 1 153 ? 0.566 1.566 -12.826 1.00 92.75 153 LEU A N 1
ATOM 1152 C CA . LEU A 1 153 ? -0.246 1.674 -11.607 1.00 92.75 153 LEU A CA 1
ATOM 1153 C C . LEU A 1 153 ? -1.360 2.706 -11.793 1.00 92.75 153 LEU A C 1
ATOM 1155 O O . LEU A 1 153 ? -2.511 2.384 -11.522 1.00 92.75 153 LEU A O 1
ATOM 1159 N N . GLU A 1 154 ? -1.022 3.878 -12.330 1.00 93.94 154 GLU A N 1
ATOM 1160 C CA . GLU A 1 154 ? -1.948 4.968 -12.659 1.00 93.94 154 GLU A CA 1
ATOM 1161 C C . GLU A 1 154 ? -3.073 4.499 -13.591 1.00 93.94 154 GLU A C 1
ATOM 1163 O O . GLU A 1 154 ? -4.242 4.791 -13.376 1.00 93.94 154 GLU A O 1
ATOM 1168 N N . MET A 1 155 ? -2.741 3.697 -14.608 1.00 92.12 155 MET A N 1
ATOM 1169 C CA . MET A 1 155 ? -3.744 3.147 -15.522 1.00 92.12 155 MET A CA 1
ATOM 1170 C C . MET A 1 155 ? -4.616 2.040 -14.908 1.00 92.12 155 MET A C 1
ATOM 1172 O O . MET A 1 155 ? -5.650 1.705 -15.487 1.00 92.12 155 MET A O 1
ATOM 1176 N N . ARG A 1 156 ? -4.177 1.396 -13.817 1.00 93.81 156 ARG A N 1
ATOM 1177 C CA . ARG A 1 156 ? -4.866 0.234 -13.224 1.00 93.81 156 ARG A CA 1
ATOM 1178 C C . ARG A 1 156 ? -5.727 0.588 -12.023 1.00 93.81 156 ARG A C 1
ATOM 1180 O O . ARG A 1 156 ? -6.761 -0.045 -11.833 1.00 93.81 156 ARG A O 1
ATOM 1187 N N . TYR A 1 157 ? -5.289 1.542 -11.214 1.00 94.88 157 TYR A N 1
ATOM 1188 C CA . TYR A 1 157 ? -5.906 1.851 -9.931 1.00 94.88 157 TYR A CA 1
ATOM 1189 C C . TYR A 1 157 ? -6.455 3.282 -9.912 1.00 94.88 157 TYR A C 1
ATOM 1191 O O . TYR A 1 157 ? -5.981 4.118 -10.678 1.00 94.88 157 TYR A O 1
ATOM 1199 N N . PRO A 1 158 ? -7.456 3.577 -9.062 1.00 94.12 158 PRO A N 1
ATOM 1200 C CA . PRO A 1 158 ? -8.015 4.917 -8.929 1.00 94.12 158 PRO A CA 1
ATOM 1201 C C . PRO A 1 158 ? -6.947 5.958 -8.589 1.00 94.12 158 PRO A C 1
ATOM 1203 O O . PRO A 1 158 ? -5.997 5.668 -7.850 1.00 94.12 158 PRO A O 1
ATOM 1206 N N . GLY A 1 159 ? -7.143 7.174 -9.103 1.00 93.44 159 GLY A N 1
ATOM 1207 C CA . GLY A 1 159 ? -6.206 8.283 -8.936 1.00 93.44 159 GLY A CA 1
ATOM 1208 C C . GLY A 1 159 ? -5.937 8.605 -7.469 1.00 93.44 159 GLY A C 1
ATOM 1209 O O . GLY A 1 159 ? -4.797 8.824 -7.094 1.00 93.44 159 GLY A O 1
ATOM 1210 N N . GLU A 1 160 ? -6.943 8.497 -6.603 1.00 94.81 160 GLU A N 1
ATOM 1211 C CA . GLU A 1 160 ? -6.822 8.798 -5.175 1.00 94.81 160 GLU A CA 1
ATOM 1212 C C . GLU A 1 160 ? -5.847 7.857 -4.457 1.00 94.81 160 GLU A C 1
ATOM 1214 O O . GLU A 1 160 ? -5.109 8.274 -3.562 1.00 94.81 160 GLU A O 1
ATOM 1219 N N . TRP A 1 161 ? -5.843 6.571 -4.829 1.00 95.38 161 TRP A N 1
ATOM 1220 C CA . TRP A 1 161 ? -4.876 5.616 -4.287 1.00 95.38 161 TRP A CA 1
ATOM 1221 C C . TRP A 1 161 ? -3.484 5.875 -4.863 1.00 95.38 161 TRP A C 1
ATOM 1223 O O . TRP A 1 161 ? -2.496 5.813 -4.130 1.00 95.38 161 TRP A O 1
ATOM 1233 N N . PHE A 1 162 ? -3.406 6.166 -6.163 1.00 95.19 162 PHE A N 1
ATOM 1234 C CA . PHE A 1 162 ? -2.142 6.420 -6.842 1.00 95.19 162 PHE A CA 1
ATOM 1235 C C . PHE A 1 162 ? -1.446 7.680 -6.305 1.00 95.19 162 PHE A C 1
ATOM 1237 O O . PHE A 1 162 ? -0.261 7.617 -5.987 1.00 95.19 162 PHE A O 1
ATOM 1244 N N . ASP A 1 163 ? -2.189 8.765 -6.092 1.00 94.69 163 ASP A N 1
ATOM 1245 C CA . ASP A 1 163 ? -1.704 9.998 -5.467 1.00 94.69 163 ASP A CA 1
ATOM 1246 C C . ASP A 1 163 ? -1.177 9.724 -4.051 1.00 94.69 163 ASP A C 1
ATOM 1248 O O . ASP A 1 163 ? -0.053 10.093 -3.717 1.00 94.69 163 ASP A O 1
ATOM 1252 N N . ALA A 1 164 ? -1.932 8.978 -3.235 1.00 94.50 164 ALA A N 1
ATOM 1253 C CA . ALA A 1 164 ? -1.486 8.598 -1.893 1.00 94.50 164 ALA A CA 1
ATOM 1254 C C . ALA A 1 164 ? -0.218 7.722 -1.911 1.00 94.50 164 ALA A C 1
ATOM 1256 O O . ALA A 1 164 ? 0.614 7.806 -1.004 1.00 94.50 164 ALA A O 1
ATOM 1257 N N . TYR A 1 165 ? -0.057 6.877 -2.934 1.00 94.69 165 TYR A N 1
ATOM 1258 C CA . TYR A 1 165 ? 1.166 6.110 -3.158 1.00 94.69 165 TYR A CA 1
ATOM 1259 C C . TYR A 1 165 ? 2.353 7.014 -3.517 1.00 94.69 165 TYR A C 1
ATOM 1261 O O . TYR A 1 165 ? 3.437 6.807 -2.966 1.00 94.69 165 TYR A O 1
ATOM 1269 N N . LEU A 1 166 ? 2.162 8.007 -4.389 1.00 93.62 166 LEU A N 1
ATOM 1270 C CA . LEU A 1 166 ? 3.212 8.962 -4.746 1.00 93.62 166 LEU A CA 1
ATOM 1271 C C . LEU A 1 166 ? 3.659 9.770 -3.524 1.00 93.62 166 LEU A C 1
ATOM 1273 O O . LEU A 1 166 ? 4.854 9.802 -3.242 1.00 93.62 166 LEU A O 1
ATOM 1277 N N . ASP A 1 167 ? 2.720 10.295 -2.734 1.00 93.44 167 ASP A N 1
ATOM 1278 C CA . ASP A 1 167 ? 3.019 11.033 -1.497 1.00 93.44 167 ASP A CA 1
ATOM 1279 C C . ASP A 1 167 ? 3.792 10.175 -0.476 1.00 93.44 167 ASP A C 1
ATOM 1281 O O . ASP A 1 167 ? 4.653 10.656 0.269 1.00 93.44 167 ASP A O 1
ATOM 1285 N N . TRP A 1 168 ? 3.466 8.883 -0.381 1.00 93.00 168 TRP A N 1
ATOM 1286 C CA . TRP A 1 168 ? 4.176 7.936 0.482 1.00 93.00 168 TRP A CA 1
ATOM 1287 C C . TRP A 1 168 ? 5.593 7.629 -0.031 1.00 93.00 168 TRP A C 1
ATOM 1289 O O . TRP A 1 168 ? 6.532 7.508 0.765 1.00 93.00 168 TRP A O 1
ATOM 1299 N N . ALA A 1 169 ? 5.761 7.501 -1.348 1.00 90.94 169 ALA A N 1
ATOM 1300 C CA . ALA A 1 169 ? 7.053 7.240 -1.968 1.00 90.94 169 ALA A CA 1
ATOM 1301 C C . ALA A 1 169 ? 7.984 8.461 -1.878 1.00 90.94 169 ALA A C 1
ATOM 1303 O O . ALA A 1 169 ? 9.126 8.312 -1.437 1.00 90.94 169 ALA A O 1
ATOM 1304 N N . GLU A 1 170 ? 7.479 9.657 -2.196 1.00 90.19 170 GLU A N 1
ATOM 1305 C CA . GLU A 1 170 ? 8.218 10.925 -2.164 1.00 90.19 170 GLU A CA 1
ATOM 1306 C C . GLU A 1 170 ? 8.784 11.210 -0.770 1.00 90.19 170 GLU A C 1
ATOM 1308 O O . GLU A 1 170 ? 9.956 11.554 -0.641 1.00 90.19 170 GLU A O 1
ATOM 1313 N N . ARG A 1 171 ? 8.020 10.956 0.301 1.00 89.31 171 ARG A N 1
ATOM 1314 C CA . ARG A 1 171 ? 8.506 11.150 1.679 1.00 89.31 171 ARG A CA 1
ATOM 1315 C C . ARG A 1 171 ? 9.742 10.320 2.022 1.00 89.31 171 ARG A C 1
ATOM 1317 O O . ARG A 1 171 ? 10.612 10.799 2.752 1.00 89.31 171 ARG A O 1
ATOM 1324 N N . LEU A 1 172 ? 9.854 9.097 1.497 1.00 87.00 172 LEU A N 1
ATOM 1325 C CA . LEU A 1 172 ? 11.081 8.317 1.667 1.00 87.00 172 LEU A CA 1
ATOM 1326 C C . LEU A 1 172 ? 12.233 8.916 0.853 1.00 87.00 172 LEU A C 1
ATOM 1328 O O . LEU A 1 172 ? 13.357 9.003 1.351 1.00 87.00 172 LEU A O 1
ATOM 1332 N N . GLU A 1 173 ? 11.964 9.313 -0.390 1.00 86.00 173 GLU A N 1
ATOM 1333 C CA . GLU A 1 173 ? 12.974 9.901 -1.269 1.00 86.00 173 GLU A CA 1
ATOM 1334 C C . GLU A 1 173 ? 13.525 11.208 -0.687 1.00 86.00 173 GLU A C 1
ATOM 1336 O O . GLU A 1 173 ? 14.740 11.404 -0.657 1.00 86.00 173 GLU A O 1
ATOM 1341 N N . GLU A 1 174 ? 12.671 12.067 -0.135 1.00 86.88 174 GLU A N 1
ATOM 1342 C CA . GLU A 1 174 ? 13.081 13.272 0.580 1.00 86.88 174 GLU A CA 1
ATOM 1343 C C . GLU A 1 174 ? 13.917 12.955 1.824 1.00 86.88 174 GLU A C 1
ATOM 1345 O O . GLU A 1 174 ? 14.949 13.592 2.048 1.00 86.88 174 GLU A O 1
ATOM 1350 N N . ALA A 1 175 ? 13.504 11.974 2.635 1.00 84.44 175 ALA A N 1
ATOM 1351 C CA . ALA A 1 175 ? 14.270 11.549 3.806 1.00 84.44 175 ALA A CA 1
ATOM 1352 C C . ALA A 1 175 ? 15.677 11.065 3.407 1.00 84.44 175 ALA A C 1
ATOM 1354 O O . ALA A 1 175 ? 16.672 11.423 4.042 1.00 84.44 175 ALA A O 1
ATOM 1355 N N . MET A 1 176 ? 15.783 10.340 2.290 1.00 79.69 176 MET A N 1
ATOM 1356 C CA . MET A 1 176 ? 17.061 9.941 1.700 1.00 79.69 176 MET A CA 1
ATOM 1357 C C . MET A 1 176 ? 17.877 11.137 1.193 1.00 79.69 176 MET A C 1
ATOM 1359 O O . MET A 1 176 ? 19.081 11.204 1.442 1.00 79.69 176 MET A O 1
ATOM 1363 N N . GLN A 1 177 ? 17.250 12.102 0.516 1.00 82.06 177 GLN A N 1
ATOM 1364 C CA . GLN A 1 177 ? 17.932 13.303 0.024 1.00 82.06 177 GLN A CA 1
ATOM 1365 C C . GLN A 1 177 ? 18.489 14.155 1.169 1.00 82.06 177 GLN A C 1
ATOM 1367 O O . GLN A 1 177 ? 19.639 14.592 1.095 1.00 82.06 177 GLN A O 1
ATOM 1372 N N . ARG A 1 178 ? 17.721 14.332 2.254 1.00 82.56 178 ARG A N 1
ATOM 1373 C CA . ARG A 1 178 ? 18.162 15.028 3.478 1.00 82.56 178 ARG A CA 1
ATOM 1374 C C . ARG A 1 178 ? 19.407 14.383 4.089 1.00 82.56 178 ARG A C 1
ATOM 1376 O O . ARG A 1 178 ? 20.245 15.084 4.652 1.00 82.56 178 ARG A O 1
ATOM 1383 N N . ARG A 1 179 ? 19.558 13.063 3.942 1.00 72.44 179 ARG A N 1
ATOM 1384 C CA . ARG A 1 179 ? 20.721 12.300 4.420 1.00 72.44 179 ARG A CA 1
ATOM 1385 C C . ARG A 1 179 ? 21.977 12.480 3.550 1.00 72.44 179 ARG A C 1
ATOM 1387 O O . ARG A 1 179 ? 23.081 12.203 4.013 1.00 72.44 179 ARG A O 1
ATOM 1394 N N . GLY A 1 180 ? 21.843 12.965 2.314 1.00 65.88 180 GLY A N 1
ATOM 1395 C CA . GLY A 1 180 ? 22.951 13.122 1.367 1.00 65.88 180 GLY A CA 1
ATOM 1396 C C . GLY A 1 180 ? 23.435 11.802 0.740 1.00 65.88 180 GLY A C 1
ATOM 1397 O O . GLY A 1 180 ? 22.824 10.743 0.888 1.00 65.88 180 GLY A O 1
ATOM 1398 N N . LYS A 1 181 ? 24.550 11.852 -0.008 1.00 54.16 181 LYS A N 1
ATOM 1399 C CA . LYS A 1 181 ? 25.159 10.672 -0.659 1.00 54.16 181 LYS A CA 1
ATOM 1400 C C . LYS A 1 181 ? 25.742 9.732 0.401 1.00 54.16 181 LYS A C 1
ATOM 1402 O O . LYS A 1 181 ? 26.892 9.899 0.789 1.00 54.16 181 LYS A O 1
ATOM 1407 N N . GLY A 1 182 ? 24.962 8.768 0.888 1.00 52.25 182 GLY A N 1
ATOM 1408 C CA . GLY A 1 182 ? 25.460 7.917 1.967 1.00 52.25 182 GLY A CA 1
ATOM 1409 C C . GLY A 1 182 ? 24.571 6.773 2.431 1.00 52.25 182 GLY A C 1
ATOM 1410 O O . GLY A 1 182 ? 24.691 6.377 3.587 1.00 52.25 182 GLY A O 1
ATOM 1411 N N . TRP A 1 183 ? 23.722 6.165 1.591 1.00 52.22 183 TRP A N 1
ATOM 1412 C CA . TRP A 1 183 ? 23.328 4.762 1.838 1.00 52.22 183 TRP A CA 1
ATOM 1413 C C . TRP A 1 183 ? 24.470 3.827 1.410 1.00 52.22 183 TRP A C 1
ATOM 1415 O O . TRP A 1 183 ? 24.297 2.889 0.635 1.00 52.22 183 TRP A O 1
ATOM 1425 N N . ASP A 1 184 ? 25.677 4.097 1.907 1.00 48.59 184 ASP A N 1
ATOM 1426 C CA . ASP A 1 184 ? 26.742 3.116 1.860 1.00 48.59 184 ASP A CA 1
ATOM 1427 C C . ASP A 1 184 ? 26.391 2.077 2.915 1.00 48.59 184 ASP A C 1
ATOM 1429 O O . ASP A 1 184 ? 26.631 2.244 4.108 1.00 48.59 184 ASP A 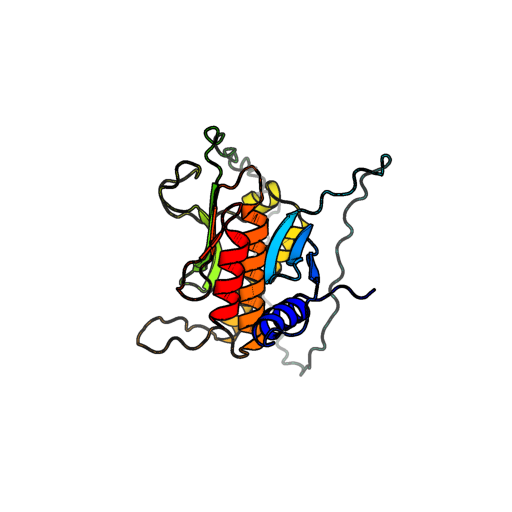O 1
ATOM 1433 N N . GLY A 1 185 ? 25.825 0.957 2.466 1.00 48.09 185 GLY A N 1
ATOM 1434 C CA . GLY A 1 185 ? 25.667 -0.264 3.261 1.00 48.09 185 GLY A CA 1
ATOM 1435 C C . GLY A 1 185 ? 27.001 -0.863 3.741 1.00 48.09 185 GLY A C 1
ATOM 1436 O O . GLY A 1 185 ? 27.062 -2.036 4.111 1.00 48.09 185 GLY A O 1
ATOM 1437 N N . VAL A 1 186 ? 28.085 -0.086 3.722 1.00 41.78 186 VAL A N 1
ATOM 1438 C CA . VAL A 1 186 ? 29.419 -0.461 4.153 1.00 41.78 186 VAL A CA 1
ATOM 1439 C C . VAL A 1 186 ? 29.512 -0.243 5.664 1.00 41.78 186 VAL A C 1
ATOM 1441 O O . VAL A 1 186 ? 29.821 0.834 6.157 1.00 41.78 186 VAL A O 1
ATOM 1444 N N . LYS A 1 187 ? 29.295 -1.354 6.375 1.00 41.34 187 LYS A N 1
ATOM 1445 C CA . LYS A 1 187 ? 29.663 -1.628 7.776 1.00 41.34 187 LYS A CA 1
ATOM 1446 C C . LYS A 1 187 ? 28.775 -1.014 8.867 1.00 41.34 187 LYS A C 1
ATOM 1448 O O . LYS A 1 187 ? 29.141 -0.104 9.598 1.00 41.34 187 LYS A O 1
ATOM 1453 N N . GLY A 1 188 ? 27.684 -1.731 9.131 1.00 42.50 188 GLY A N 1
ATOM 1454 C CA . GLY A 1 188 ? 27.417 -2.210 10.496 1.00 42.50 188 GLY A CA 1
ATOM 1455 C C . GLY A 1 188 ? 26.541 -1.347 11.399 1.00 42.50 188 GLY A C 1
ATOM 1456 O O . GLY A 1 188 ? 26.083 -1.852 12.419 1.00 42.50 188 GLY A O 1
ATOM 1457 N N . LYS A 1 189 ? 26.227 -0.106 11.026 1.00 46.00 189 LYS A N 1
ATOM 1458 C CA . LYS A 1 189 ? 25.152 0.661 11.668 1.00 46.00 189 LYS A CA 1
ATOM 1459 C C . LYS A 1 189 ? 24.243 1.225 10.589 1.00 46.00 189 LYS A C 1
ATOM 1461 O O . LYS A 1 189 ? 24.579 2.206 9.939 1.00 46.00 189 LYS A O 1
ATOM 1466 N N . ARG A 1 190 ? 23.102 0.563 10.367 1.00 56.19 190 ARG A N 1
ATOM 1467 C CA . ARG A 1 190 ? 21.992 1.183 9.639 1.00 56.19 190 ARG A CA 1
ATOM 1468 C C . ARG A 1 190 ? 21.487 2.308 10.528 1.00 56.19 190 ARG A C 1
ATOM 1470 O O . ARG A 1 190 ? 20.769 2.046 11.487 1.00 56.19 190 ARG A O 1
ATOM 1477 N N . GLU A 1 191 ? 21.928 3.528 10.262 1.00 59.00 191 GLU A N 1
ATOM 1478 C CA . GLU A 1 191 ? 21.236 4.687 10.810 1.00 59.00 191 GLU A CA 1
ATOM 1479 C C . GLU A 1 191 ? 19.781 4.666 10.325 1.00 59.00 191 GLU A C 1
ATOM 1481 O O . GLU A 1 191 ? 19.518 4.233 9.193 1.00 59.00 191 GLU A O 1
ATOM 1486 N N . PRO A 1 192 ? 18.832 5.068 11.181 1.00 67.50 192 PRO A N 1
ATOM 1487 C CA . PRO A 1 192 ? 17.432 5.105 10.802 1.00 67.50 192 PRO A CA 1
ATOM 1488 C C . PRO A 1 192 ? 17.231 6.091 9.639 1.00 67.50 192 PRO A C 1
ATOM 1490 O O . PRO A 1 192 ? 17.833 7.161 9.600 1.00 67.50 192 PRO A O 1
ATOM 1493 N N . LEU A 1 193 ? 16.40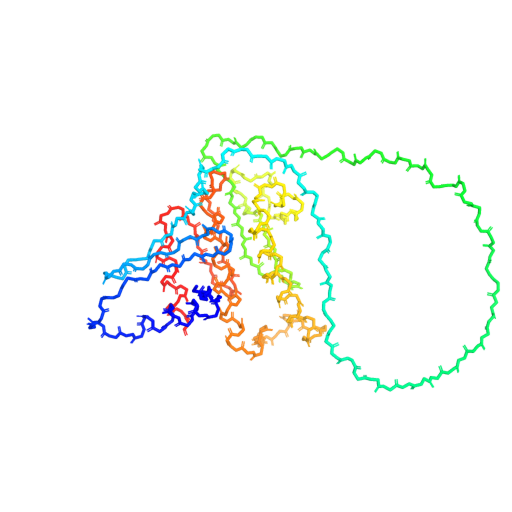5 5.691 8.666 1.00 73.75 193 LEU A N 1
ATOM 1494 C CA . LEU A 1 193 ? 16.074 6.487 7.472 1.00 73.75 193 LEU A CA 1
ATOM 1495 C C . LEU A 1 193 ? 15.388 7.807 7.817 1.00 73.75 193 LEU A C 1
ATOM 1497 O O . LEU A 1 193 ? 15.617 8.824 7.173 1.00 73.75 193 LEU A O 1
ATOM 1501 N N .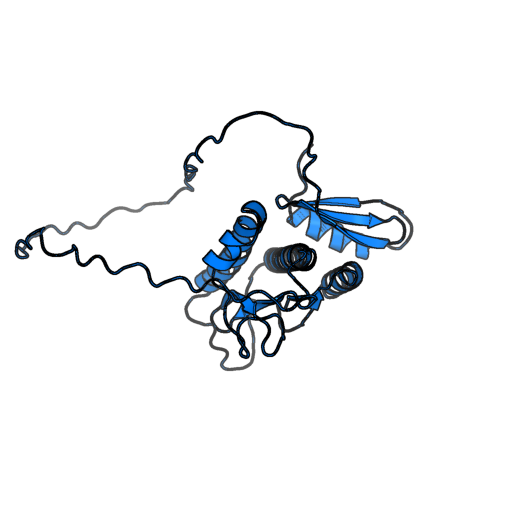 PHE A 1 194 ? 14.564 7.759 8.852 1.00 79.75 194 PHE A N 1
ATOM 1502 C CA . PHE A 1 194 ? 13.851 8.890 9.408 1.00 79.75 194 PHE A CA 1
ATOM 1503 C C . PHE A 1 194 ? 14.524 9.268 10.725 1.00 79.75 194 PHE A C 1
ATOM 1505 O O . PHE A 1 194 ? 14.845 8.395 11.533 1.00 79.75 194 PHE A O 1
ATOM 1512 N N . VAL A 1 195 ? 14.759 10.565 10.924 1.00 79.38 195 VAL A N 1
ATOM 1513 C CA . VAL A 1 195 ? 15.329 11.090 12.175 1.00 79.38 195 VAL A CA 1
ATOM 1514 C C . VAL A 1 195 ? 14.272 11.077 13.279 1.00 79.38 195 VAL A C 1
ATOM 1516 O O . VAL A 1 195 ? 14.587 10.798 14.433 1.00 79.38 195 VAL A O 1
ATOM 1519 N N . ASP A 1 196 ? 13.022 11.357 12.908 1.00 85.12 196 ASP A N 1
ATOM 1520 C CA . ASP A 1 196 ? 11.871 11.312 13.796 1.00 85.12 196 ASP A CA 1
ATOM 1521 C C . ASP A 1 196 ? 11.192 9.935 13.746 1.00 85.12 196 ASP A C 1
ATOM 1523 O O . ASP A 1 196 ? 10.812 9.435 12.683 1.00 85.12 196 ASP A O 1
ATOM 1527 N N . GLU A 1 197 ? 11.027 9.311 14.913 1.00 82.06 197 GLU A N 1
ATOM 1528 C CA . GLU A 1 197 ? 10.377 8.000 15.025 1.00 82.06 197 GLU A CA 1
ATOM 1529 C C . GLU A 1 197 ? 8.878 8.082 14.691 1.00 82.06 197 GLU A C 1
ATOM 1531 O O . GLU A 1 197 ? 8.305 7.127 14.168 1.00 82.06 197 GLU A O 1
ATOM 1536 N N . GLY A 1 198 ? 8.243 9.234 14.935 1.00 83.19 198 GLY A N 1
ATOM 1537 C CA . GLY A 1 198 ? 6.858 9.486 14.546 1.00 83.19 198 GLY A CA 1
ATOM 1538 C C . GLY A 1 198 ? 6.682 9.481 13.027 1.00 83.19 198 GLY A C 1
ATOM 1539 O O . GLY A 1 198 ? 5.809 8.780 12.518 1.00 83.19 198 GLY A O 1
ATOM 1540 N N . GLU A 1 199 ? 7.543 10.194 12.299 1.00 84.69 199 GLU A N 1
ATOM 1541 C CA . GLU A 1 199 ? 7.602 10.213 10.830 1.00 84.69 199 GLU A CA 1
ATOM 1542 C C . GLU A 1 199 ? 7.840 8.803 10.273 1.00 84.69 199 GLU A C 1
ATOM 1544 O O . GLU A 1 199 ? 7.126 8.364 9.367 1.00 84.69 199 GLU A O 1
ATOM 1549 N N . ARG A 1 200 ? 8.772 8.046 10.872 1.00 84.75 200 ARG A N 1
ATOM 1550 C CA . ARG A 1 200 ? 9.019 6.641 10.519 1.00 84.75 200 ARG A CA 1
ATOM 1551 C C . ARG A 1 200 ? 7.769 5.786 10.677 1.00 84.75 200 ARG A C 1
ATOM 1553 O O . ARG A 1 200 ? 7.409 5.041 9.766 1.00 84.75 200 ARG A O 1
ATOM 1560 N N . MET A 1 201 ? 7.138 5.856 11.846 1.00 82.75 201 MET A N 1
ATOM 1561 C CA . MET A 1 201 ? 5.957 5.065 12.171 1.00 82.75 201 MET A CA 1
ATOM 1562 C C . MET A 1 201 ? 4.793 5.429 11.250 1.00 82.75 201 MET A C 1
ATOM 1564 O O . MET A 1 201 ? 4.107 4.540 10.751 1.00 82.75 201 MET A O 1
ATOM 1568 N N . LEU A 1 202 ? 4.606 6.719 10.970 1.00 86.00 202 LEU A N 1
ATOM 1569 C CA . LEU A 1 202 ? 3.590 7.204 10.047 1.00 86.00 202 LEU A CA 1
ATOM 1570 C C . LEU A 1 202 ? 3.802 6.635 8.640 1.00 86.00 202 LEU A C 1
ATOM 1572 O O . LEU A 1 202 ? 2.889 6.018 8.091 1.00 86.00 202 LEU A O 1
ATOM 1576 N N . TRP A 1 203 ? 5.020 6.750 8.107 1.00 89.50 203 TRP A N 1
ATOM 1577 C CA . TRP A 1 203 ? 5.383 6.194 6.805 1.00 89.50 203 TRP A CA 1
ATOM 1578 C C . TRP A 1 203 ? 5.192 4.669 6.757 1.00 89.50 203 TRP A C 1
ATOM 1580 O O . TRP A 1 203 ? 4.695 4.119 5.769 1.00 89.50 203 TRP A O 1
ATOM 1590 N N . MET A 1 204 ? 5.533 3.972 7.848 1.00 87.31 204 MET A N 1
ATOM 1591 C CA . MET A 1 204 ? 5.325 2.531 7.980 1.00 87.31 204 MET A CA 1
ATOM 1592 C C . MET A 1 204 ? 3.841 2.151 7.941 1.00 87.31 204 MET A C 1
ATOM 1594 O O . MET A 1 204 ? 3.474 1.195 7.254 1.00 87.31 204 MET A O 1
ATOM 1598 N N . VAL A 1 205 ? 2.995 2.874 8.672 1.00 86.94 205 VAL A N 1
ATOM 1599 C CA . VAL A 1 205 ? 1.551 2.626 8.716 1.00 86.94 205 VAL A CA 1
ATOM 1600 C C . VAL A 1 205 ? 0.920 2.939 7.363 1.00 86.94 205 VAL A C 1
ATOM 1602 O O . VAL A 1 205 ? 0.164 2.122 6.853 1.00 86.94 205 VAL A O 1
ATOM 1605 N N . GLU A 1 206 ? 1.269 4.054 6.729 1.00 90.44 206 GLU A N 1
ATOM 1606 C CA . GLU A 1 206 ? 0.748 4.424 5.408 1.00 90.44 206 GLU A CA 1
ATOM 1607 C C . GLU A 1 206 ? 1.076 3.400 4.330 1.00 90.44 206 GLU A C 1
ATOM 1609 O O . GLU A 1 206 ? 0.175 2.966 3.611 1.00 90.44 206 GLU A O 1
ATOM 1614 N N . GLY A 1 207 ? 2.333 2.953 4.259 1.00 92.12 207 GLY A N 1
ATOM 1615 C CA . GLY A 1 207 ? 2.737 1.920 3.305 1.00 92.12 207 GLY A CA 1
ATOM 1616 C C . GLY A 1 207 ? 1.979 0.611 3.522 1.00 92.12 207 GLY A C 1
ATOM 1617 O O . GLY A 1 207 ? 1.591 -0.058 2.561 1.00 92.12 207 GLY A O 1
ATOM 1618 N N . LEU A 1 208 ? 1.679 0.277 4.783 1.00 90.38 208 LEU A N 1
ATOM 1619 C CA . LEU A 1 208 ? 0.825 -0.858 5.098 1.00 90.38 208 LEU A CA 1
ATOM 1620 C C . LEU A 1 208 ? -0.603 -0.621 4.603 1.00 90.38 208 LEU A C 1
ATOM 1622 O O . LEU A 1 208 ? -1.134 -1.493 3.928 1.00 90.38 208 LEU A O 1
ATOM 1626 N N . LEU A 1 209 ? -1.221 0.528 4.880 1.00 92.06 209 LEU A N 1
ATOM 1627 C CA . LEU A 1 209 ? -2.585 0.824 4.423 1.00 92.06 209 LEU A CA 1
ATOM 1628 C C . LEU A 1 209 ? -2.702 0.781 2.890 1.00 92.06 209 LEU A C 1
ATOM 1630 O O . LEU A 1 209 ? -3.650 0.192 2.368 1.00 92.06 209 LEU A O 1
ATOM 1634 N N . LEU A 1 210 ? -1.701 1.289 2.168 1.00 94.56 210 LEU A N 1
ATOM 1635 C CA . LEU A 1 210 ? -1.615 1.168 0.710 1.00 94.56 210 LEU A CA 1
ATOM 1636 C C . LEU A 1 210 ? -1.545 -0.301 0.264 1.00 94.56 210 LEU A C 1
ATOM 1638 O O . LEU A 1 210 ? -2.270 -0.697 -0.651 1.00 94.56 210 LEU A O 1
ATOM 1642 N N . ALA A 1 211 ? -0.732 -1.128 0.934 1.00 94.69 211 ALA A N 1
ATOM 1643 C CA . ALA A 1 211 ? -0.657 -2.568 0.674 1.00 94.69 211 ALA A CA 1
ATOM 1644 C C . ALA A 1 211 ? -1.992 -3.281 0.950 1.00 94.69 211 ALA A C 1
ATOM 1646 O O . ALA A 1 211 ? -2.392 -4.179 0.207 1.00 94.69 211 ALA A O 1
ATOM 1647 N N . CYS A 1 212 ? -2.699 -2.863 2.000 1.00 93.44 212 CYS A N 1
ATOM 1648 C CA . CYS A 1 212 ? -4.004 -3.396 2.372 1.00 93.44 212 CYS A CA 1
ATOM 1649 C C . CYS A 1 212 ? -5.042 -3.096 1.298 1.00 93.44 212 CYS A C 1
ATOM 1651 O O . CYS A 1 212 ? -5.707 -4.018 0.831 1.00 93.44 212 CYS A O 1
ATOM 1653 N N . TRP A 1 213 ? -5.124 -1.844 0.850 1.00 95.00 213 TRP A N 1
ATOM 1654 C CA . TRP A 1 213 ? -6.012 -1.453 -0.241 1.00 95.00 213 TRP A CA 1
ATOM 1655 C C . TRP A 1 213 ? -5.719 -2.231 -1.530 1.00 95.00 213 TRP A C 1
ATOM 1657 O O . TRP A 1 213 ? -6.644 -2.760 -2.148 1.00 95.00 213 TRP A O 1
ATOM 1667 N N . LEU A 1 214 ? -4.439 -2.384 -1.895 1.00 95.12 214 LEU A N 1
ATOM 1668 C CA . LEU A 1 214 ? -4.044 -3.159 -3.077 1.00 95.12 214 LEU A CA 1
ATOM 1669 C C . LEU A 1 214 ? -4.473 -4.624 -2.976 1.00 95.12 214 LEU A C 1
ATOM 1671 O O . LEU A 1 214 ? -4.971 -5.183 -3.945 1.00 95.12 214 LEU A O 1
ATOM 1675 N N . SER A 1 215 ? -4.327 -5.251 -1.806 1.00 94.31 215 SER A N 1
ATOM 1676 C CA . SER A 1 215 ? -4.700 -6.660 -1.603 1.00 94.31 215 SER A CA 1
ATOM 1677 C C . SER A 1 215 ? -6.206 -6.940 -1.722 1.00 94.31 215 SER A C 1
ATOM 1679 O O . SER A 1 215 ? -6.611 -8.100 -1.800 1.00 94.31 215 SER A O 1
ATOM 1681 N N . LEU A 1 216 ? -7.039 -5.893 -1.704 1.00 93.12 216 LEU A N 1
ATOM 1682 C CA . LEU A 1 216 ? -8.490 -6.002 -1.852 1.00 93.12 216 LEU A CA 1
ATOM 1683 C C . LEU A 1 216 ? -8.949 -5.932 -3.316 1.00 93.12 216 LEU A C 1
ATOM 1685 O O . LEU A 1 216 ? -10.113 -6.236 -3.587 1.00 93.12 216 LEU A O 1
ATOM 1689 N N . GLN A 1 217 ? -8.064 -5.570 -4.249 1.00 93.38 217 GLN A N 1
ATOM 1690 C CA . GLN A 1 217 ? -8.400 -5.469 -5.668 1.00 93.38 217 GLN A CA 1
ATOM 1691 C C . GLN A 1 217 ? -8.631 -6.852 -6.285 1.00 93.38 217 GLN A C 1
ATOM 1693 O O . GLN A 1 217 ? -7.962 -7.828 -5.947 1.00 93.38 217 GLN A O 1
ATOM 1698 N N . GLY A 1 218 ? -9.592 -6.950 -7.208 1.00 91.50 218 GLY A N 1
ATOM 1699 C CA . GLY A 1 218 ? -9.973 -8.230 -7.819 1.00 91.50 218 GLY A CA 1
ATOM 1700 C C . GLY A 1 218 ? -8.874 -8.865 -8.676 1.00 91.50 218 GLY A C 1
ATOM 1701 O O . GLY A 1 218 ? -8.869 -10.080 -8.865 1.00 91.50 218 GLY A O 1
ATOM 1702 N N . ASP A 1 219 ? -7.936 -8.061 -9.172 1.00 92.31 219 ASP A N 1
ATOM 1703 C CA . ASP A 1 219 ? -6.792 -8.487 -9.973 1.00 92.31 219 ASP A CA 1
ATOM 1704 C C . ASP A 1 219 ? -5.510 -8.664 -9.148 1.00 92.31 219 ASP A C 1
ATOM 1706 O O . ASP A 1 219 ? -4.463 -8.943 -9.729 1.00 92.31 219 ASP A O 1
ATOM 1710 N N . VAL A 1 220 ? -5.566 -8.558 -7.815 1.00 93.81 220 VAL A N 1
ATOM 1711 C CA . VAL A 1 220 ? -4.411 -8.707 -6.918 1.00 93.81 220 VAL A CA 1
ATOM 1712 C C . VAL A 1 220 ? -4.605 -9.913 -6.005 1.00 93.81 220 VAL A C 1
ATOM 1714 O O . VAL A 1 220 ? -5.568 -10.014 -5.254 1.00 93.81 220 VAL A O 1
ATOM 1717 N N . GLY A 1 221 ? -3.661 -10.851 -6.059 1.00 92.94 221 GLY A N 1
ATOM 1718 C CA . GLY A 1 221 ? -3.657 -12.041 -5.211 1.00 92.94 221 GLY A CA 1
ATOM 1719 C C . GLY A 1 221 ? -3.047 -11.796 -3.831 1.00 92.94 221 GLY A C 1
ATOM 1720 O O . GLY A 1 221 ? -3.549 -12.317 -2.838 1.00 92.94 221 GLY A O 1
ATOM 1721 N N . ALA A 1 222 ? -1.958 -11.022 -3.759 1.00 93.69 222 ALA A N 1
ATOM 1722 C CA . ALA A 1 222 ? -1.256 -10.740 -2.507 1.00 93.69 222 ALA A CA 1
ATOM 1723 C C . ALA A 1 222 ? -0.332 -9.518 -2.619 1.00 93.69 222 ALA A C 1
ATOM 1725 O O . ALA A 1 222 ? 0.133 -9.161 -3.704 1.00 93.69 222 ALA A O 1
ATOM 1726 N N . VAL A 1 223 ? 0.008 -8.926 -1.477 1.00 95.19 223 VAL A N 1
ATOM 1727 C CA . VAL A 1 223 ? 0.974 -7.829 -1.378 1.00 95.19 223 VAL A CA 1
ATOM 1728 C C . VAL A 1 223 ? 1.975 -8.115 -0.262 1.00 95.19 223 VAL A C 1
ATOM 1730 O O . VAL A 1 223 ? 1.595 -8.318 0.883 1.00 95.19 223 VAL A O 1
ATOM 1733 N N . GLU A 1 224 ? 3.267 -8.134 -0.575 1.00 94.19 224 GLU A N 1
ATOM 1734 C CA . GLU A 1 224 ? 4.342 -8.243 0.415 1.00 94.19 224 GLU A CA 1
ATOM 1735 C C . GLU A 1 224 ? 4.828 -6.841 0.792 1.00 94.19 224 GLU A C 1
ATOM 1737 O O . GLU A 1 224 ? 5.447 -6.157 -0.016 1.00 94.19 224 GLU A O 1
ATOM 1742 N N . TYR A 1 225 ? 4.566 -6.402 2.014 1.00 92.38 225 TYR A N 1
ATOM 1743 C CA . TYR A 1 225 ? 5.046 -5.133 2.540 1.00 92.38 225 TYR A CA 1
ATOM 1744 C C . TYR A 1 225 ? 6.307 -5.341 3.385 1.00 92.38 225 TYR A C 1
ATOM 1746 O O . TYR A 1 225 ? 6.295 -6.144 4.316 1.00 92.38 225 TYR A O 1
ATOM 1754 N N . GLN A 1 226 ? 7.403 -4.647 3.070 1.00 89.31 226 GLN A N 1
ATOM 1755 C CA . GLN A 1 226 ? 8.690 -4.807 3.757 1.00 89.31 226 GLN A CA 1
ATOM 1756 C C . GLN A 1 226 ? 9.347 -3.446 4.064 1.00 89.31 226 GLN A C 1
ATOM 1758 O O . GLN A 1 226 ? 10.295 -3.052 3.389 1.00 89.31 226 GLN A O 1
ATOM 1763 N N . PRO A 1 227 ? 8.886 -2.714 5.096 1.00 81.06 227 PRO A N 1
ATOM 1764 C CA . PRO A 1 227 ? 9.387 -1.370 5.400 1.00 81.06 227 PRO A CA 1
ATOM 1765 C C . PRO A 1 227 ? 10.779 -1.335 6.052 1.00 81.06 227 PRO A C 1
ATOM 1767 O O . PRO A 1 227 ? 11.486 -0.341 5.931 1.00 81.06 227 PRO A O 1
ATOM 1770 N N . ALA A 1 228 ? 11.186 -2.391 6.768 1.00 73.31 228 ALA A N 1
ATOM 1771 C CA . ALA A 1 228 ? 12.413 -2.380 7.580 1.00 73.31 228 ALA A CA 1
ATOM 1772 C C . ALA A 1 228 ? 13.102 -3.756 7.681 1.00 73.31 228 ALA A C 1
ATOM 1774 O O . ALA A 1 228 ? 13.740 -4.082 8.678 1.00 73.31 228 ALA A O 1
ATOM 1775 N N . GLY A 1 229 ? 12.974 -4.587 6.645 1.00 71.38 229 GLY A N 1
ATOM 1776 C CA . GLY A 1 229 ? 13.559 -5.933 6.604 1.00 71.38 229 GLY A CA 1
ATOM 1777 C C . GLY A 1 229 ? 12.636 -7.047 7.104 1.00 71.38 229 GLY A C 1
ATOM 1778 O O . GLY A 1 229 ? 12.820 -8.186 6.683 1.00 71.38 229 GLY A O 1
ATOM 1779 N N . GLU A 1 230 ? 11.604 -6.733 7.890 1.00 80.62 230 GLU A N 1
ATOM 1780 C CA . GLU A 1 230 ? 10.498 -7.661 8.160 1.00 80.62 230 GLU A CA 1
ATOM 1781 C C . GLU A 1 230 ? 9.511 -7.676 6.991 1.00 80.62 230 GLU A C 1
ATOM 1783 O O . GLU A 1 230 ? 9.168 -6.621 6.462 1.00 80.62 230 GLU A O 1
ATOM 1788 N N . VAL A 1 231 ? 9.075 -8.870 6.585 1.00 87.56 231 VAL A N 1
ATOM 1789 C CA . VAL A 1 231 ? 8.131 -9.068 5.480 1.00 87.56 231 VAL A CA 1
ATOM 1790 C C . VAL A 1 231 ? 6.744 -9.363 6.038 1.00 87.56 231 VAL A C 1
ATOM 1792 O O . VAL A 1 231 ? 6.543 -10.346 6.753 1.00 87.56 231 VAL A O 1
ATOM 1795 N N . PHE A 1 232 ? 5.777 -8.546 5.644 1.00 89.06 232 PHE A N 1
ATOM 1796 C CA . PHE A 1 232 ? 4.366 -8.693 5.960 1.00 89.06 232 PHE A CA 1
ATOM 1797 C C . PHE A 1 232 ? 3.601 -9.069 4.695 1.00 89.06 232 PHE A C 1
ATOM 1799 O O . PHE A 1 232 ? 3.557 -8.297 3.743 1.00 89.06 232 PHE A O 1
ATOM 1806 N N . VAL A 1 233 ? 2.989 -10.251 4.662 1.00 92.00 233 VAL A N 1
ATOM 1807 C CA . VAL A 1 233 ? 2.192 -10.686 3.506 1.00 92.00 233 VAL A CA 1
ATOM 1808 C C . VAL A 1 233 ? 0.725 -10.361 3.759 1.00 92.00 233 VAL A C 1
ATOM 1810 O O . VAL A 1 233 ? 0.101 -10.944 4.645 1.00 92.00 233 VAL A O 1
ATOM 1813 N N . VAL A 1 234 ? 0.190 -9.422 2.986 1.00 91.44 234 VAL A N 1
ATOM 1814 C CA . VAL A 1 234 ? -1.203 -8.988 3.021 1.00 91.44 234 VAL A CA 1
ATOM 1815 C C . VAL A 1 234 ? -1.971 -9.697 1.910 1.00 91.44 234 VAL A C 1
ATOM 1817 O O . VAL A 1 234 ? -1.693 -9.527 0.725 1.00 91.44 234 VAL A O 1
ATOM 1820 N N . GLU A 1 235 ? -2.942 -10.504 2.309 1.00 91.25 235 GLU A N 1
ATOM 1821 C CA . GLU A 1 235 ? -3.864 -11.225 1.435 1.00 91.25 235 GLU A CA 1
ATOM 1822 C C . GLU A 1 235 ? -5.292 -10.891 1.860 1.00 91.25 235 GLU A C 1
ATOM 1824 O O . GLU A 1 235 ? -5.553 -10.502 3.010 1.00 91.25 235 GLU A O 1
ATOM 1829 N N . LYS A 1 236 ? -6.244 -11.116 0.954 1.00 83.12 236 LYS A N 1
ATOM 1830 C CA . LYS A 1 236 ? -7.663 -10.997 1.277 1.00 83.12 236 LYS A CA 1
ATOM 1831 C C . LYS A 1 236 ? -8.000 -11.927 2.452 1.00 83.12 236 LYS A C 1
ATOM 1833 O O . LYS A 1 236 ? -7.891 -13.144 2.355 1.00 83.12 236 LYS A O 1
ATOM 1838 N N . GLY A 1 237 ? -8.373 -11.343 3.591 1.00 76.38 237 GLY A N 1
ATOM 1839 C CA . GLY A 1 237 ? -8.702 -12.072 4.823 1.00 76.38 237 GLY A CA 1
ATOM 1840 C C . GLY A 1 237 ? -7.554 -12.279 5.826 1.00 76.38 237 GLY A C 1
ATOM 1841 O O . GLY A 1 237 ? -7.819 -12.679 6.960 1.00 76.38 237 GLY A O 1
ATOM 1842 N N . THR A 1 238 ? -6.292 -11.968 5.498 1.00 81.81 238 THR A N 1
ATOM 1843 C CA . THR A 1 238 ? -5.179 -12.016 6.482 1.00 81.81 238 THR A CA 1
ATOM 1844 C C . THR A 1 238 ? -4.906 -10.669 7.151 1.00 81.81 238 THR A C 1
ATOM 1846 O O . THR A 1 238 ? -4.215 -10.599 8.171 1.00 81.81 238 THR A O 1
ATOM 1849 N N . LEU A 1 239 ? -5.532 -9.618 6.633 1.00 77.38 239 LEU A N 1
ATOM 1850 C CA . LEU A 1 239 ? -5.325 -8.225 6.983 1.00 77.38 239 LEU A CA 1
ATOM 1851 C C . LEU A 1 239 ? -5.322 -7.909 8.487 1.00 77.38 239 LEU A C 1
ATOM 1853 O O . LEU A 1 239 ? -4.360 -7.340 9.000 1.00 77.38 239 LEU A O 1
ATOM 1857 N N . GLY A 1 240 ? -6.356 -8.326 9.221 1.00 72.88 240 GLY A N 1
ATOM 1858 C CA . GLY A 1 240 ? -6.452 -8.050 10.657 1.00 72.88 240 GLY A CA 1
ATOM 1859 C C . GLY A 1 240 ? -5.301 -8.650 11.472 1.00 72.88 240 GLY A C 1
ATOM 1860 O O . GLY A 1 240 ? -4.919 -8.101 12.504 1.00 72.88 240 GLY A O 1
ATOM 1861 N N . ARG A 1 241 ? -4.709 -9.766 11.015 1.00 79.50 241 ARG A N 1
ATOM 1862 C CA . ARG A 1 241 ? -3.517 -10.353 11.650 1.00 79.50 241 ARG A CA 1
ATOM 1863 C C . ARG A 1 241 ? -2.263 -9.544 11.341 1.00 79.50 241 ARG A C 1
ATOM 1865 O O . ARG A 1 241 ? -1.474 -9.314 12.252 1.00 79.50 241 ARG A O 1
ATOM 1872 N N . VAL A 1 242 ? -2.100 -9.109 10.093 1.00 80.62 242 VAL A N 1
ATOM 1873 C CA . VAL A 1 242 ? -0.929 -8.334 9.665 1.00 80.62 242 VAL A CA 1
ATOM 1874 C C . VAL A 1 242 ? -0.888 -6.978 10.359 1.00 80.62 242 VAL A C 1
ATOM 1876 O O . VAL A 1 242 ? 0.133 -6.641 10.950 1.00 80.62 242 VAL A O 1
ATOM 1879 N N . LEU A 1 243 ? -2.007 -6.250 10.375 1.00 74.00 243 LEU A N 1
ATOM 1880 C CA . LEU A 1 243 ? -2.106 -4.953 11.046 1.00 74.00 243 LEU A CA 1
ATOM 1881 C C . LEU A 1 243 ? -1.739 -5.058 12.529 1.00 74.00 243 LEU A C 1
ATOM 1883 O O . LEU A 1 243 ? -0.906 -4.296 13.003 1.00 74.00 243 LEU A O 1
ATOM 1887 N N . ARG A 1 244 ? -2.272 -6.049 13.256 1.00 72.56 244 ARG A N 1
ATOM 1888 C CA . ARG A 1 244 ? -1.907 -6.255 14.668 1.00 72.56 244 ARG A CA 1
ATOM 1889 C C . ARG A 1 244 ? -0.424 -6.552 14.866 1.00 72.56 244 ARG A C 1
ATOM 1891 O O . ARG A 1 244 ? 0.138 -6.114 15.859 1.00 72.56 244 ARG A O 1
ATOM 1898 N N . ARG A 1 245 ? 0.199 -7.294 13.948 1.00 76.19 245 ARG A N 1
ATOM 1899 C CA . ARG A 1 245 ? 1.626 -7.613 14.039 1.00 76.19 245 ARG A CA 1
ATOM 1900 C C . ARG A 1 245 ? 2.490 -6.380 13.800 1.00 76.19 245 ARG A C 1
ATOM 1902 O O . ARG A 1 245 ? 3.409 -6.161 14.571 1.00 76.19 245 ARG A O 1
ATOM 1909 N N . VAL A 1 246 ? 2.172 -5.574 12.788 1.00 69.94 246 VAL A N 1
ATOM 1910 C CA . VAL A 1 246 ? 2.904 -4.327 12.516 1.00 69.94 246 VAL A CA 1
ATOM 1911 C C . VAL A 1 246 ? 2.751 -3.359 13.685 1.00 69.94 246 VAL A C 1
ATOM 1913 O O . VAL A 1 246 ? 3.742 -2.818 14.147 1.00 69.94 246 VAL A O 1
ATOM 1916 N N . LEU A 1 247 ? 1.536 -3.203 14.213 1.00 65.75 247 LEU A N 1
ATOM 1917 C CA . LEU A 1 247 ? 1.254 -2.297 15.330 1.00 65.75 247 LEU A CA 1
ATOM 1918 C C . LEU A 1 247 ? 1.797 -2.779 16.682 1.00 65.75 247 LEU A C 1
ATOM 1920 O O . LEU A 1 247 ? 1.981 -1.963 17.571 1.00 65.75 247 LEU A O 1
ATOM 1924 N N . GLY A 1 248 ? 2.001 -4.087 16.862 1.00 61.69 248 GLY A N 1
ATOM 1925 C CA . GLY A 1 248 ? 2.599 -4.655 18.075 1.00 61.69 248 GLY A CA 1
ATOM 1926 C C . GLY A 1 248 ? 4.118 -4.843 17.999 1.00 61.69 248 GLY A C 1
ATOM 1927 O O . GLY A 1 248 ? 4.722 -5.226 18.997 1.00 61.69 248 GLY A O 1
ATOM 1928 N N . ALA A 1 249 ? 4.723 -4.644 16.823 1.00 51.31 249 ALA A N 1
ATOM 1929 C CA . ALA A 1 249 ? 6.173 -4.672 16.613 1.00 51.31 249 ALA A CA 1
ATOM 1930 C C . ALA A 1 249 ? 6.830 -3.285 16.764 1.00 51.31 249 ALA A C 1
ATOM 1932 O O . ALA A 1 249 ? 8.057 -3.191 16.695 1.00 51.31 249 ALA A O 1
ATOM 1933 N N . VAL A 1 250 ? 6.017 -2.238 16.944 1.00 45.56 250 VAL A N 1
ATOM 1934 C CA . VAL A 1 250 ? 6.422 -0.873 17.318 1.00 45.56 250 VAL A CA 1
ATOM 1935 C C . VAL A 1 250 ? 6.288 -0.719 18.828 1.00 45.56 250 VAL A C 1
ATOM 1937 O O . VAL A 1 250 ? 7.208 -0.130 19.433 1.00 45.56 250 VAL A O 1
#

Foldseek 3Di:
DDAQDLLNVLVCLLVVVVDPDDDQDWDWHADLQQWIWIQGSVRFIDIDGDDPPPPDDDDDDDDDDDDDDDDDDDDDDDDDDDDDDDDDDDDDPPDPPPPDPDPPPPDQDDFDPPQFWEWEFEQDLLQQGFIWTDACRSRDSHNDIDTDDLVNVPVPGDPSLSVLSVVLRVLSVVLVVVVPDDSPPPDDDPDDSDPDVSSLSSSLSSQLSSQQVQQNDPRYAWYWYDYDNDTQIHHVPCSSVSSCVSSVVD

Organism: NCBI:txid3040156

Radius of gyration: 23.14 Å; chains: 1; bounding box: 57×58×69 Å

pLDDT: mean 70.27, std 21.16, range [28.42, 95.38]

Secondary structure (DSSP, 8-state):
-PPPPHHHHHHHHHHHHHS-S-----EEEE-TTSEEEEE-TTS-EEEEEPPP------------PPPPPPPPPPPP----------------TTS----PPPP---PPPPPPTT--EEEEEEE-TTS-EEEEEPTT-TTSS-SS-EEPPHHHHHTTS-HHHHHHHHHHHHHHHHHHHHH-S-----SS----S-SSHHHHHHHHHHHHHHHHHHHTSTTEEEEEE-SSS--EEE-TTTHHHHHHHHHH--